Protein AF-A0A7C3P5U7-F1 (afdb_monomer)

Structure (mmCIF, N/CA/C/O backbone):
data_AF-A0A7C3P5U7-F1
#
_entry.id   AF-A0A7C3P5U7-F1
#
loop_
_atom_site.group_PDB
_atom_site.id
_atom_site.type_symbol
_atom_site.label_atom_id
_atom_site.label_alt_id
_atom_site.label_comp_id
_atom_site.label_asym_id
_atom_site.label_entity_id
_atom_site.label_seq_id
_atom_site.pdbx_PDB_ins_code
_atom_site.Cartn_x
_atom_site.Cartn_y
_atom_site.Cartn_z
_atom_site.occupancy
_atom_site.B_iso_or_equiv
_atom_site.auth_seq_id
_atom_site.auth_comp_id
_atom_site.auth_asym_id
_atom_site.auth_atom_id
_atom_site.pdbx_PDB_model_num
ATOM 1 N N . MET A 1 1 ? 13.320 -14.323 -13.894 1.00 41.50 1 MET A N 1
ATOM 2 C CA . MET A 1 1 ? 12.330 -14.545 -14.970 1.00 41.50 1 MET A CA 1
ATOM 3 C C . MET A 1 1 ? 10.961 -14.129 -14.460 1.00 41.50 1 MET A C 1
ATOM 5 O O . MET A 1 1 ? 10.682 -14.388 -13.298 1.00 41.50 1 MET A O 1
ATOM 9 N N . SER A 1 2 ? 10.173 -13.430 -15.278 1.00 55.66 2 SER A N 1
ATOM 10 C CA . SER A 1 2 ? 8.786 -13.058 -14.965 1.00 55.66 2 SER A CA 1
ATOM 11 C C . SER A 1 2 ? 7.887 -14.293 -15.084 1.00 55.66 2 SER A C 1
ATOM 13 O O . SER A 1 2 ? 8.025 -15.056 -16.038 1.00 55.66 2 SER A O 1
ATOM 15 N N . GLU A 1 3 ? 6.992 -14.513 -14.122 1.00 64.06 3 GLU A N 1
ATOM 16 C CA . GLU A 1 3 ? 6.027 -15.616 -14.156 1.00 64.06 3 GLU A CA 1
ATOM 17 C C . GLU A 1 3 ? 4.793 -15.173 -14.945 1.00 64.06 3 GLU A C 1
ATOM 19 O O . GLU A 1 3 ? 3.909 -14.491 -14.435 1.00 64.06 3 GLU A O 1
ATOM 24 N N . HIS A 1 4 ? 4.785 -15.484 -16.242 1.00 63.38 4 HIS A N 1
ATOM 25 C CA . HIS A 1 4 ? 3.728 -15.042 -17.154 1.00 63.38 4 HIS A CA 1
ATOM 26 C C . HIS A 1 4 ? 2.441 -15.866 -17.033 1.00 63.38 4 HIS A C 1
ATOM 28 O O . HIS A 1 4 ? 1.371 -15.357 -17.348 1.00 63.38 4 HIS A O 1
ATOM 34 N N . PHE A 1 5 ? 2.530 -17.109 -16.554 1.00 69.25 5 PHE A N 1
ATOM 35 C CA . PHE A 1 5 ? 1.391 -18.016 -16.446 1.00 69.25 5 PHE A CA 1
ATOM 36 C C . PHE A 1 5 ? 1.282 -18.561 -15.029 1.00 69.25 5 PHE A C 1
ATOM 38 O O . PHE A 1 5 ? 2.083 -19.400 -14.630 1.00 69.25 5 PHE A O 1
ATOM 45 N N . VAL A 1 6 ? 0.257 -18.111 -14.304 1.00 77.25 6 VAL A N 1
ATOM 46 C CA . VAL A 1 6 ? -0.158 -18.736 -13.036 1.00 77.25 6 VAL A CA 1
ATOM 47 C C . VAL A 1 6 ? -0.950 -20.018 -13.321 1.00 77.25 6 VAL A C 1
ATOM 49 O O . VAL A 1 6 ? -0.813 -21.021 -12.627 1.00 77.25 6 VAL A O 1
ATOM 52 N N . LYS A 1 7 ? -1.751 -20.004 -14.393 1.00 81.25 7 LYS A N 1
ATOM 53 C CA . LYS A 1 7 ? -2.446 -21.161 -14.971 1.00 81.25 7 LYS A CA 1
ATOM 54 C C . LYS A 1 7 ? -2.180 -21.178 -16.476 1.00 81.25 7 LYS A C 1
ATOM 56 O O . LYS A 1 7 ? -2.090 -20.116 -17.085 1.00 81.25 7 LYS A O 1
ATOM 61 N N . ARG A 1 8 ? -1.992 -22.363 -17.066 1.00 80.19 8 ARG A N 1
ATOM 62 C CA . ARG A 1 8 ? -1.576 -22.504 -18.479 1.00 80.19 8 ARG A CA 1
ATOM 63 C C . ARG A 1 8 ? -2.690 -22.188 -19.481 1.00 80.19 8 ARG A C 1
ATOM 65 O O . ARG A 1 8 ? -2.391 -21.852 -20.618 1.00 80.19 8 ARG A O 1
ATOM 72 N N . ASP A 1 9 ? -3.937 -22.348 -19.067 1.00 87.44 9 ASP A N 1
ATOM 73 C CA . ASP A 1 9 ? -5.160 -22.256 -19.868 1.00 87.44 9 ASP A CA 1
ATOM 74 C C . ASP A 1 9 ? -5.901 -20.919 -19.710 1.00 87.44 9 ASP A C 1
ATOM 76 O O . ASP A 1 9 ? -6.905 -20.681 -20.376 1.00 87.44 9 ASP A O 1
ATOM 80 N N . GLU A 1 10 ? -5.388 -20.025 -18.869 1.00 87.00 10 GLU A N 1
ATOM 81 C CA . GLU A 1 10 ? -5.956 -18.703 -18.616 1.00 87.00 10 GLU A CA 1
ATOM 82 C C . GLU A 1 10 ? -5.021 -17.602 -19.146 1.00 87.00 10 GLU A C 1
ATOM 84 O O . GLU A 1 10 ? -3.806 -17.814 -19.254 1.00 87.00 10 GLU A O 1
ATOM 89 N N . PRO A 1 11 ? -5.546 -16.406 -19.475 1.00 85.69 11 PRO A N 1
ATOM 90 C CA . PRO A 1 11 ? -4.703 -15.291 -19.878 1.00 85.69 11 PRO A CA 1
ATOM 91 C C . PRO A 1 11 ? -3.726 -14.901 -18.756 1.00 85.69 11 PRO A C 1
ATOM 93 O O . PRO A 1 11 ? -4.016 -15.101 -17.571 1.00 85.69 11 PRO A O 1
ATOM 96 N N . PRO A 1 12 ? -2.575 -14.303 -19.111 1.00 89.50 12 PRO A N 1
ATOM 97 C CA . PRO A 1 12 ? -1.616 -13.835 -18.122 1.00 89.50 12 PRO A CA 1
ATOM 98 C C . PRO A 1 12 ? -2.242 -12.766 -17.207 1.00 89.50 12 PRO A C 1
ATOM 100 O O . PRO A 1 12 ? -3.150 -12.040 -17.635 1.00 89.50 12 PRO A O 1
ATOM 103 N N . PRO A 1 13 ? -1.727 -12.610 -15.971 1.00 90.81 13 PRO A N 1
ATOM 104 C CA . PRO A 1 13 ? -2.116 -11.511 -15.098 1.00 90.81 13 PRO A CA 1
ATOM 105 C C . PRO A 1 13 ? -1.926 -10.137 -15.749 1.00 90.81 13 PRO A C 1
ATOM 107 O O . PRO A 1 13 ? -1.123 -9.962 -16.671 1.00 90.81 13 PRO A O 1
ATOM 110 N N . GLY A 1 14 ? -2.609 -9.124 -15.211 1.00 92.25 14 GLY A N 1
ATOM 111 C CA . GLY A 1 14 ? -2.445 -7.748 -15.661 1.00 92.25 14 GLY A CA 1
ATOM 112 C C . GLY A 1 14 ? -1.004 -7.249 -15.503 1.00 92.25 14 GLY A C 1
ATOM 113 O O . GLY A 1 14 ? -0.300 -7.583 -14.543 1.00 92.25 14 GLY A O 1
ATOM 114 N N . ILE A 1 15 ? -0.566 -6.407 -16.444 1.00 94.25 15 ILE A N 1
ATOM 115 C CA . ILE A 1 15 ? 0.741 -5.743 -16.370 1.00 94.25 15 ILE A CA 1
ATOM 116 C C . ILE A 1 15 ? 0.800 -4.745 -15.203 1.00 94.25 15 ILE A C 1
ATOM 118 O O . ILE A 1 15 ? -0.203 -4.120 -14.849 1.00 94.25 15 ILE A O 1
ATOM 122 N N . SER A 1 16 ? 1.993 -4.574 -14.631 1.00 96.44 16 SER A N 1
ATOM 123 C CA . SER A 1 16 ? 2.227 -3.700 -13.478 1.00 96.44 16 SER A CA 1
ATOM 124 C C . SER A 1 16 ? 2.085 -2.211 -13.803 1.00 96.44 16 SER A C 1
ATOM 126 O O . SER A 1 16 ? 2.178 -1.782 -14.959 1.00 96.44 16 SER A O 1
ATOM 128 N N . SER A 1 17 ? 1.930 -1.400 -12.755 1.00 97.94 17 SER A N 1
ATOM 129 C CA . SER A 1 17 ? 1.926 0.065 -12.826 1.00 97.94 17 SER A CA 1
ATOM 130 C C . SER A 1 17 ? 3.177 0.612 -13.516 1.00 97.94 17 SER A C 1
ATOM 132 O O . SER A 1 17 ? 3.063 1.532 -14.320 1.00 97.94 17 SER A O 1
ATOM 134 N N . PHE A 1 18 ? 4.350 0.006 -13.299 1.00 97.31 18 PHE A N 1
ATOM 135 C CA . PHE A 1 18 ? 5.587 0.376 -13.996 1.00 97.31 18 PHE A CA 1
ATOM 136 C C . PHE A 1 18 ? 5.419 0.349 -15.519 1.00 97.31 18 PHE A C 1
ATOM 138 O O . PHE A 1 18 ? 5.732 1.330 -16.196 1.00 97.31 18 PHE A O 1
ATOM 145 N N . THR A 1 19 ? 4.904 -0.758 -16.060 1.00 96.12 19 THR A N 1
ATOM 146 C CA . THR A 1 19 ? 4.707 -0.910 -17.504 1.00 96.12 19 THR A CA 1
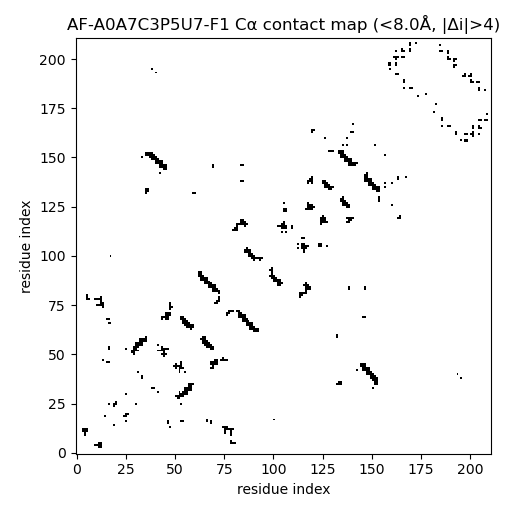ATOM 147 C C . THR A 1 19 ? 3.606 0.022 -17.995 1.00 96.12 19 THR A C 1
ATOM 149 O O . THR A 1 19 ? 3.797 0.712 -18.993 1.00 96.12 19 THR A O 1
ATOM 152 N N . LYS A 1 20 ? 2.482 0.116 -17.271 1.00 97.75 20 LYS A N 1
ATOM 153 C CA . LYS A 1 20 ? 1.369 1.000 -17.651 1.00 97.75 20 LYS A CA 1
ATOM 154 C C . LYS A 1 20 ? 1.768 2.478 -17.697 1.00 97.75 20 LYS A C 1
ATOM 156 O O . LYS A 1 20 ? 1.360 3.171 -18.622 1.00 97.75 20 LYS A O 1
ATOM 161 N N . ILE A 1 21 ? 2.591 2.951 -16.757 1.00 97.75 21 ILE A N 1
ATOM 162 C CA . ILE A 1 21 ? 3.130 4.322 -16.763 1.00 97.75 21 ILE A CA 1
ATOM 163 C C . ILE A 1 21 ? 3.999 4.547 -18.007 1.00 97.75 21 ILE A C 1
ATOM 165 O O . ILE A 1 21 ? 3.832 5.546 -18.698 1.00 97.75 21 ILE A O 1
ATOM 169 N N . ARG A 1 22 ? 4.898 3.610 -18.341 1.00 95.75 22 ARG A N 1
ATOM 170 C CA . ARG A 1 22 ? 5.780 3.740 -19.520 1.00 95.75 22 ARG A CA 1
ATOM 171 C C . ARG A 1 22 ? 5.025 3.696 -20.847 1.00 95.75 22 ARG A C 1
ATOM 173 O O . ARG A 1 22 ? 5.454 4.337 -21.797 1.00 95.75 22 ARG A O 1
ATOM 180 N N . LEU A 1 23 ? 3.912 2.968 -20.900 1.00 97.38 23 LEU A N 1
ATOM 181 C CA . LEU A 1 23 ? 3.014 2.933 -22.056 1.00 97.38 23 LEU A CA 1
ATOM 182 C C . LEU A 1 23 ? 2.077 4.153 -22.133 1.00 97.38 23 LEU A C 1
ATOM 184 O O . LEU A 1 23 ? 1.310 4.261 -23.086 1.00 97.38 23 LEU A O 1
ATOM 188 N N . GLY A 1 24 ? 2.094 5.049 -21.139 1.00 97.19 24 GLY A N 1
ATOM 189 C CA . GLY A 1 24 ? 1.188 6.200 -21.072 1.00 97.19 24 GLY A CA 1
ATOM 190 C C . GLY A 1 24 ? -0.262 5.842 -20.726 1.00 97.19 24 GLY A C 1
ATOM 191 O O . GLY A 1 24 ? -1.161 6.643 -20.950 1.00 97.19 24 GLY A O 1
ATOM 192 N N . TRP A 1 25 ? -0.514 4.642 -20.194 1.00 97.38 25 TRP A N 1
ATOM 193 C CA . TRP A 1 25 ? -1.856 4.190 -19.794 1.00 97.38 25 TRP A CA 1
ATOM 194 C C . TRP A 1 25 ? -2.252 4.656 -18.390 1.00 97.38 25 TRP A C 1
ATOM 196 O O . TRP A 1 25 ? -3.429 4.613 -18.041 1.00 97.38 25 TRP A O 1
ATOM 206 N N . ILE A 1 26 ? -1.267 5.055 -17.582 1.00 98.19 26 ILE A N 1
ATOM 207 C CA . ILE A 1 26 ? -1.457 5.746 -16.306 1.00 98.19 26 ILE A CA 1
ATOM 208 C C . ILE A 1 26 ? -0.846 7.131 -16.469 1.00 98.19 26 ILE A C 1
ATOM 210 O O . ILE A 1 26 ? 0.358 7.242 -16.720 1.00 98.19 26 ILE A O 1
ATOM 214 N N . SER A 1 27 ? -1.671 8.166 -16.343 1.00 97.50 27 SER A N 1
ATOM 215 C CA . SER A 1 27 ? -1.216 9.550 -16.436 1.00 97.50 27 SER A CA 1
ATOM 216 C C . SER A 1 27 ? -0.551 10.010 -15.127 1.00 97.50 27 SER A C 1
ATOM 218 O O . SER A 1 27 ? -0.769 9.396 -14.076 1.00 97.50 27 SER A O 1
ATOM 220 N N . PRO A 1 28 ? 0.268 11.079 -15.146 1.00 97.31 28 PRO A N 1
ATOM 221 C CA . PRO A 1 28 ? 0.914 11.600 -13.940 1.00 97.31 28 PRO A CA 1
ATOM 222 C C . PRO A 1 28 ? -0.061 11.946 -12.806 1.00 97.31 28 PRO A C 1
ATOM 224 O O . PRO A 1 28 ? 0.273 11.756 -11.641 1.00 97.31 28 PRO A O 1
ATOM 227 N N . GLU A 1 29 ? -1.272 12.399 -13.130 1.00 97.75 29 GLU A N 1
ATOM 228 C CA . GLU A 1 29 ? -2.312 12.781 -12.164 1.00 97.75 29 GLU A CA 1
ATOM 229 C C . GLU A 1 29 ? -2.900 11.569 -11.428 1.00 97.75 29 GLU A C 1
ATOM 231 O O . GLU A 1 29 ? -3.428 11.706 -10.326 1.00 97.75 29 GLU A O 1
ATOM 236 N N . GLN A 1 30 ? -2.769 10.373 -12.011 1.00 98.56 30 GLN A N 1
ATOM 237 C CA . GLN A 1 30 ? -3.186 9.106 -11.409 1.00 98.56 30 GLN A CA 1
ATOM 238 C C . GLN A 1 30 ? -2.104 8.484 -10.513 1.00 98.56 30 GLN A C 1
ATOM 240 O O . GLN A 1 30 ? -2.263 7.347 -10.049 1.00 98.56 30 GLN A O 1
ATOM 245 N N . VAL A 1 31 ? -0.997 9.201 -10.287 1.00 98.69 31 VAL A N 1
ATOM 246 C CA . VAL A 1 31 ? 0.127 8.762 -9.461 1.00 98.69 31 VAL A CA 1
ATOM 247 C C . VAL A 1 31 ? 0.391 9.771 -8.351 1.00 98.69 31 VAL A C 1
ATOM 249 O O . VAL A 1 31 ? 0.817 10.899 -8.593 1.00 98.69 31 VAL A O 1
ATOM 252 N N . LEU A 1 32 ? 0.226 9.342 -7.102 1.00 98.69 32 LEU A N 1
ATOM 253 C CA . LEU A 1 32 ? 0.606 10.155 -5.955 1.00 98.69 32 LEU A CA 1
ATOM 254 C C . LEU A 1 32 ? 2.119 10.064 -5.747 1.00 98.69 32 LEU A C 1
ATOM 256 O O . LEU A 1 32 ? 2.665 8.974 -5.574 1.00 98.69 32 LEU A O 1
ATOM 260 N N . PHE A 1 33 ? 2.797 11.206 -5.708 1.00 98.56 33 PHE A N 1
ATOM 261 C CA . PHE A 1 33 ? 4.202 11.285 -5.319 1.00 98.56 33 PHE A CA 1
ATOM 262 C C . PHE A 1 33 ? 4.324 11.550 -3.820 1.00 98.56 33 PHE A C 1
ATOM 264 O O . PHE A 1 33 ? 3.759 12.517 -3.319 1.00 98.56 33 PHE A O 1
ATOM 271 N N . VAL A 1 34 ? 5.088 10.710 -3.118 1.00 98.62 34 VAL A N 1
ATOM 272 C CA . VAL A 1 34 ? 5.360 10.858 -1.677 1.00 98.62 34 VAL A CA 1
ATOM 273 C C . VAL A 1 34 ? 6.854 10.723 -1.450 1.00 98.62 34 VAL A C 1
ATOM 275 O O . VAL A 1 34 ? 7.441 9.718 -1.847 1.00 98.62 34 VAL A O 1
ATOM 278 N N . LYS A 1 35 ? 7.500 11.712 -0.833 1.00 98.38 35 LYS A N 1
ATOM 279 C CA . LYS A 1 35 ? 8.939 11.642 -0.560 1.00 98.38 35 LYS A CA 1
ATOM 280 C C . LYS A 1 35 ? 9.217 10.782 0.678 1.00 98.38 35 LYS A C 1
ATOM 282 O O . LYS A 1 35 ? 8.417 10.753 1.613 1.00 98.38 35 LYS A O 1
ATOM 287 N N . PRO A 1 36 ? 10.380 10.114 0.734 1.00 98.25 36 PRO A N 1
ATOM 288 C CA . PRO A 1 36 ? 10.891 9.545 1.974 1.00 98.25 36 PRO A CA 1
ATOM 289 C C . PRO A 1 36 ? 10.812 10.523 3.150 1.00 98.25 36 PRO A C 1
ATOM 291 O O . PRO A 1 36 ? 11.186 11.686 3.009 1.00 98.25 36 PRO A O 1
ATOM 294 N N . GLY A 1 37 ? 10.353 10.054 4.311 1.00 97.81 37 GLY A N 1
ATOM 295 C CA . GLY A 1 37 ? 10.148 10.906 5.488 1.00 97.81 37 GLY A CA 1
ATOM 296 C C . GLY A 1 37 ? 8.764 11.561 5.598 1.00 97.81 37 GLY A C 1
ATOM 297 O O . GLY A 1 37 ? 8.391 11.980 6.694 1.00 97.81 37 GLY A O 1
ATOM 298 N N . GLU A 1 38 ? 7.987 11.635 4.514 1.00 98.38 38 GLU A N 1
ATOM 299 C CA . GLU A 1 38 ? 6.636 12.206 4.538 1.00 98.38 38 GLU A CA 1
ATOM 300 C C . GLU A 1 38 ? 5.598 11.210 5.076 1.00 98.38 38 GLU A C 1
ATOM 302 O O . GLU A 1 38 ? 5.830 10.004 5.176 1.00 98.38 38 GLU A O 1
ATOM 307 N N . THR A 1 39 ? 4.425 11.730 5.442 1.00 98.69 39 THR A N 1
ATOM 308 C CA . THR A 1 39 ? 3.251 10.923 5.781 1.00 98.69 39 THR A CA 1
ATOM 309 C C . THR A 1 39 ? 2.119 11.281 4.826 1.00 98.69 39 THR A C 1
ATOM 311 O O . THR A 1 39 ? 1.754 12.450 4.725 1.00 98.69 39 THR A O 1
ATOM 314 N N . ALA A 1 40 ? 1.578 10.289 4.122 1.00 98.75 40 ALA A N 1
ATOM 315 C CA . ALA A 1 40 ? 0.529 10.477 3.128 1.00 98.75 40 ALA A CA 1
ATOM 316 C C . ALA A 1 40 ? -0.442 9.293 3.109 1.00 98.75 40 ALA A C 1
ATOM 318 O O . ALA A 1 40 ? -0.043 8.142 3.289 1.00 98.75 40 ALA A O 1
ATOM 319 N N . TYR A 1 41 ? -1.714 9.586 2.848 1.00 98.62 41 TYR A N 1
ATOM 320 C CA . TYR A 1 41 ? -2.769 8.602 2.622 1.00 98.62 41 TYR A CA 1
ATOM 321 C C . TYR A 1 41 ? -3.203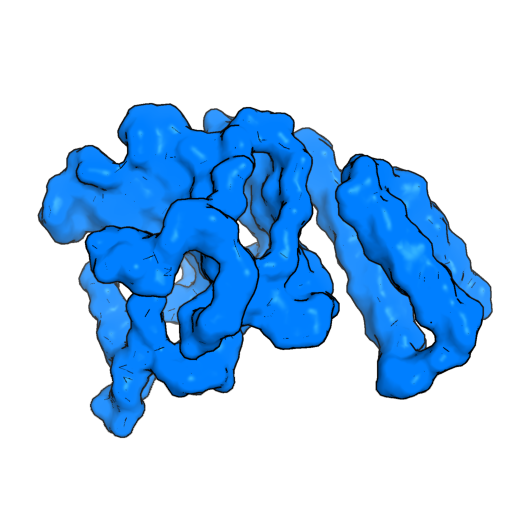 8.636 1.154 1.00 98.62 41 TYR A C 1
ATOM 323 O O . TYR A 1 41 ? -3.336 9.716 0.579 1.00 98.62 41 TYR A O 1
ATOM 331 N N . ALA A 1 42 ? -3.487 7.471 0.574 1.00 98.31 42 ALA A N 1
ATOM 332 C CA . ALA A 1 42 ? -4.149 7.356 -0.722 1.00 98.31 42 ALA A CA 1
ATOM 333 C C . ALA A 1 42 ? -5.191 6.233 -0.704 1.00 98.31 42 ALA A C 1
ATOM 335 O O . ALA A 1 42 ? -5.010 5.229 -0.020 1.00 98.31 42 ALA A O 1
ATOM 336 N N . ALA A 1 43 ? -6.249 6.382 -1.499 1.00 98.31 43 ALA A N 1
ATOM 337 C CA . ALA A 1 43 ? -7.167 5.299 -1.838 1.00 98.31 43 ALA A CA 1
ATOM 338 C C . ALA A 1 43 ? -6.879 4.871 -3.282 1.00 98.31 43 ALA A C 1
ATOM 340 O O . ALA A 1 43 ? -7.118 5.641 -4.210 1.00 98.31 43 ALA A O 1
ATOM 341 N N . LEU A 1 44 ? -6.317 3.677 -3.467 1.00 98.75 44 LEU A N 1
ATOM 342 C CA . LEU A 1 44 ? -5.904 3.167 -4.773 1.00 98.75 44 LEU A CA 1
ATOM 343 C C . LEU A 1 44 ? -7.018 2.349 -5.411 1.00 98.75 44 LEU A C 1
ATOM 345 O O . LEU A 1 44 ? -7.426 1.320 -4.864 1.00 98.75 44 LEU A O 1
ATOM 349 N N . SER A 1 45 ? -7.466 2.757 -6.593 1.00 98.50 45 SER A N 1
ATOM 350 C CA . SER A 1 45 ? -8.367 1.938 -7.401 1.00 98.50 45 SER A CA 1
ATOM 351 C C . SER A 1 45 ? -7.668 0.653 -7.851 1.00 98.50 45 SER A C 1
ATOM 353 O O . SER A 1 45 ? -6.439 0.644 -7.993 1.00 98.50 45 SER A O 1
ATOM 355 N N . PRO A 1 46 ? -8.410 -0.448 -8.062 1.00 98.19 46 PRO A N 1
ATOM 356 C CA . PRO A 1 46 ? -7.833 -1.672 -8.596 1.00 98.19 46 PRO A CA 1
ATOM 357 C C . PRO A 1 46 ? -7.087 -1.393 -9.902 1.00 98.19 46 PRO A C 1
ATOM 359 O O . PRO A 1 46 ? -7.642 -0.802 -10.826 1.00 98.19 46 PRO A O 1
ATOM 362 N N . LEU A 1 47 ? -5.841 -1.857 -10.021 1.00 97.75 47 LEU A N 1
ATOM 363 C CA . LEU A 1 47 ? -4.996 -1.558 -11.182 1.00 97.75 47 LEU A CA 1
ATOM 364 C C . LEU A 1 47 ? -5.604 -2.068 -12.499 1.00 97.75 47 LEU A C 1
ATOM 366 O O . LEU A 1 47 ? -5.309 -1.536 -13.569 1.00 97.75 47 LEU A O 1
ATOM 370 N N . SER A 1 48 ? -6.437 -3.108 -12.437 1.00 95.44 48 SER A N 1
ATOM 371 C CA . SER A 1 48 ? -7.156 -3.676 -13.584 1.00 95.44 48 SER A CA 1
ATOM 372 C C . SER A 1 48 ? -8.356 -2.832 -14.054 1.00 95.44 48 SER A C 1
ATOM 374 O O . SER A 1 48 ? -8.943 -3.149 -15.086 1.00 95.44 48 SER A O 1
ATOM 376 N N . GLN A 1 49 ? -8.700 -1.750 -13.351 1.00 94.38 49 GLN A N 1
ATOM 377 C CA . GLN A 1 49 ? -9.763 -0.807 -13.701 1.00 94.38 49 GLN A CA 1
ATOM 378 C C . GLN A 1 49 ? -9.204 0.602 -13.960 1.00 94.38 49 GLN A C 1
ATOM 380 O O . GLN A 1 49 ? -8.033 0.898 -13.716 1.00 94.38 49 GLN A O 1
ATOM 385 N N . LYS A 1 50 ? -10.060 1.488 -14.480 1.00 91.69 50 LYS A N 1
ATOM 386 C CA . LYS A 1 50 ? -9.797 2.932 -14.478 1.00 91.69 50 LYS A CA 1
ATOM 387 C C . LYS A 1 50 ? -10.085 3.487 -13.084 1.00 91.69 50 LYS A C 1
ATOM 389 O O . LYS A 1 50 ? -10.952 2.976 -12.385 1.00 91.69 50 LYS A O 1
ATOM 394 N N . GLY A 1 51 ? -9.400 4.557 -12.709 1.00 93.62 51 GLY A N 1
ATOM 395 C CA . GLY A 1 51 ? -9.618 5.213 -11.428 1.00 93.62 51 GLY A CA 1
ATOM 396 C C . GLY A 1 51 ? -8.852 6.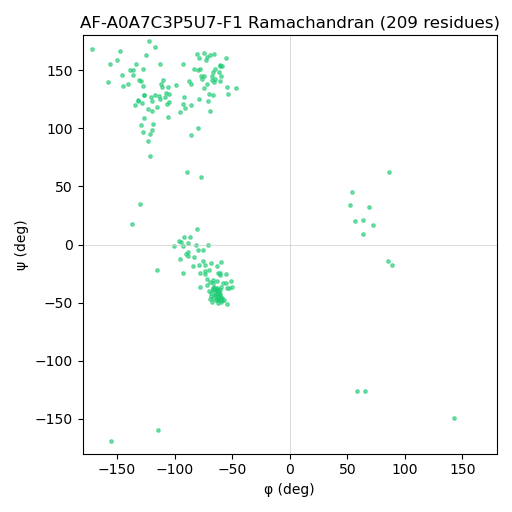520 -11.322 1.00 93.62 51 GLY A C 1
ATOM 397 O O . GLY A 1 51 ? -7.988 6.810 -12.152 1.00 93.62 51 GLY A O 1
ATOM 398 N N . ASN A 1 52 ? -9.174 7.303 -10.296 1.00 94.62 52 ASN A N 1
ATOM 399 C CA . ASN A 1 52 ? -8.534 8.598 -10.066 1.00 94.62 52 ASN A CA 1
ATOM 400 C C . ASN A 1 52 ? -7.089 8.443 -9.589 1.00 94.62 52 ASN A C 1
ATOM 402 O O . ASN A 1 52 ? -6.245 9.254 -9.939 1.00 94.62 52 ASN A O 1
ATOM 406 N N . MET A 1 53 ? -6.806 7.405 -8.801 1.00 98.31 53 MET A N 1
ATOM 407 C CA . MET A 1 53 ? -5.481 7.129 -8.260 1.00 98.31 53 MET A CA 1
ATOM 408 C C . MET A 1 53 ? -5.173 5.645 -8.438 1.00 98.31 53 MET A C 1
ATOM 410 O O . MET A 1 53 ? -5.900 4.796 -7.924 1.00 98.31 53 MET A O 1
ATOM 414 N N . LEU A 1 54 ? -4.111 5.330 -9.175 1.00 98.62 54 LEU A N 1
ATOM 415 C CA . LEU A 1 54 ? -3.757 3.954 -9.545 1.00 98.62 54 LEU A CA 1
ATOM 416 C C . LEU A 1 54 ? -2.428 3.497 -8.947 1.00 98.62 54 LEU A C 1
ATOM 418 O O . LEU A 1 54 ? -2.203 2.293 -8.815 1.00 98.62 54 LEU A O 1
ATOM 422 N N . ALA A 1 55 ? -1.556 4.434 -8.573 1.00 98.75 55 ALA A N 1
ATOM 423 C CA . ALA A 1 55 ? -0.287 4.103 -7.947 1.00 98.75 55 ALA A CA 1
ATOM 424 C C . ALA A 1 55 ? 0.206 5.191 -6.988 1.00 98.75 55 ALA A C 1
ATOM 426 O O . ALA A 1 55 ? -0.144 6.363 -7.106 1.00 98.75 55 ALA A O 1
ATOM 427 N N . VAL A 1 56 ? 1.091 4.799 -6.074 1.00 98.88 56 VAL A N 1
ATOM 428 C CA . VAL A 1 56 ? 1.957 5.731 -5.337 1.00 98.88 56 VAL A CA 1
ATOM 429 C C . VAL A 1 56 ? 3.391 5.525 -5.803 1.00 98.88 56 VAL A C 1
ATOM 431 O O . VAL A 1 56 ? 3.846 4.385 -5.899 1.00 98.88 56 VAL A O 1
ATOM 434 N N . LYS A 1 57 ? 4.115 6.616 -6.058 1.00 98.81 57 LYS A N 1
ATOM 435 C CA . LYS A 1 57 ? 5.543 6.610 -6.376 1.00 98.81 57 LYS A CA 1
ATOM 436 C C . LYS A 1 57 ? 6.346 7.257 -5.253 1.00 98.81 57 LYS A C 1
ATOM 438 O O . LYS A 1 57 ? 6.117 8.412 -4.900 1.00 98.81 57 LYS A O 1
ATOM 443 N N . ILE A 1 58 ? 7.328 6.519 -4.740 1.00 98.81 58 ILE A N 1
ATOM 444 C CA . ILE A 1 58 ? 8.208 6.964 -3.652 1.00 98.81 58 ILE A CA 1
ATOM 445 C C . ILE A 1 58 ? 9.648 6.987 -4.172 1.00 98.81 58 ILE A C 1
ATOM 447 O O . ILE A 1 58 ? 10.236 5.915 -4.345 1.00 98.81 58 ILE A O 1
ATOM 451 N N . PRO A 1 59 ? 10.227 8.162 -4.481 1.00 98.44 59 PRO A N 1
ATOM 452 C CA . PRO A 1 59 ? 11.592 8.252 -4.982 1.00 98.44 59 PRO A CA 1
ATOM 453 C C . PRO A 1 59 ? 12.606 7.855 -3.906 1.00 98.44 59 PRO A C 1
ATOM 455 O O . PRO A 1 59 ? 12.455 8.191 -2.737 1.00 98.44 59 PRO A O 1
ATOM 458 N N . LEU A 1 60 ? 13.662 7.162 -4.314 1.00 98.00 60 LEU A N 1
ATOM 459 C CA . LEU A 1 60 ? 14.771 6.712 -3.477 1.00 98.00 60 LEU A CA 1
ATOM 460 C C . LEU A 1 60 ? 16.095 7.275 -4.016 1.00 98.00 60 LEU A C 1
ATOM 462 O O . LEU A 1 60 ? 16.157 7.915 -5.070 1.00 98.00 60 LEU A O 1
ATOM 466 N N . LYS A 1 61 ? 17.190 7.022 -3.294 1.00 94.62 61 LYS A N 1
ATOM 467 C CA . LYS A 1 61 ? 18.539 7.389 -3.750 1.00 94.62 61 LYS A CA 1
ATOM 468 C C . LYS A 1 61 ? 18.900 6.668 -5.056 1.00 94.62 61 LYS A C 1
ATOM 470 O O . LYS A 1 61 ? 18.492 5.531 -5.285 1.00 94.62 61 LYS A O 1
ATOM 475 N N . GLY A 1 62 ? 19.709 7.324 -5.889 1.00 93.44 62 GLY A N 1
ATOM 476 C CA . GLY A 1 62 ? 20.230 6.733 -7.127 1.00 93.44 62 GLY A CA 1
ATOM 477 C C . GLY A 1 62 ? 19.170 6.510 -8.208 1.00 93.44 62 GLY A C 1
ATOM 478 O O . GLY A 1 62 ? 19.270 5.541 -8.948 1.00 93.44 62 GLY A O 1
ATOM 479 N N . ASN A 1 63 ? 18.144 7.369 -8.277 1.00 93.94 63 ASN A N 1
ATOM 480 C CA . ASN A 1 63 ? 17.026 7.286 -9.233 1.00 93.94 63 ASN A CA 1
ATOM 481 C C . ASN A 1 63 ? 16.142 6.029 -9.096 1.00 93.94 63 ASN A C 1
ATOM 483 O O . ASN A 1 63 ? 15.265 5.776 -9.922 1.00 93.94 63 ASN A O 1
ATOM 487 N N . ARG A 1 64 ? 16.349 5.244 -8.036 1.00 97.50 64 ARG A N 1
ATOM 488 C CA . ARG A 1 64 ? 15.478 4.127 -7.677 1.00 97.50 64 ARG A CA 1
ATOM 489 C C . ARG A 1 64 ? 14.164 4.658 -7.121 1.00 97.50 64 ARG A C 1
ATOM 491 O O . ARG A 1 64 ? 14.099 5.796 -6.660 1.00 97.50 64 ARG A O 1
ATOM 498 N N . TYR A 1 65 ? 13.110 3.856 -7.145 1.00 98.62 65 TYR A N 1
ATOM 499 C CA . TYR A 1 65 ? 11.840 4.229 -6.525 1.00 98.62 65 TYR A CA 1
ATOM 500 C C . TYR A 1 65 ? 10.997 3.010 -6.170 1.00 98.62 65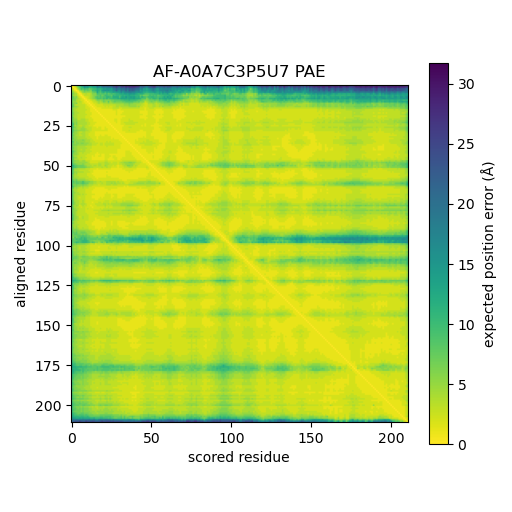 TYR A C 1
ATOM 502 O O . TYR A 1 65 ? 11.124 1.957 -6.793 1.00 98.62 65 TYR A O 1
ATOM 510 N N . TYR A 1 66 ? 10.108 3.170 -5.192 1.00 98.88 66 TYR A N 1
ATOM 511 C CA . TYR A 1 66 ? 9.003 2.239 -5.008 1.00 98.88 66 TYR A CA 1
ATOM 512 C C . TYR A 1 66 ? 7.803 2.663 -5.856 1.00 98.88 66 TYR A C 1
ATOM 514 O O . TYR A 1 66 ? 7.503 3.856 -5.958 1.00 98.88 66 TYR A O 1
ATOM 522 N N . LEU A 1 67 ? 7.114 1.683 -6.437 1.00 98.88 67 LEU A N 1
ATOM 523 C CA . LEU A 1 67 ? 5.731 1.815 -6.888 1.00 98.88 67 LEU A CA 1
ATOM 524 C C . LEU A 1 67 ? 4.842 0.951 -6.008 1.00 98.88 67 LEU A C 1
ATOM 526 O O . LEU A 1 67 ? 5.199 -0.177 -5.675 1.00 98.88 67 LEU A O 1
ATOM 530 N N . VAL A 1 68 ? 3.687 1.486 -5.648 1.00 98.88 68 VAL A N 1
ATOM 531 C CA . VAL A 1 68 ? 2.685 0.796 -4.842 1.00 98.88 68 VAL A CA 1
ATOM 532 C C . VAL A 1 68 ? 1.396 0.728 -5.643 1.00 98.88 68 VAL A C 1
ATOM 534 O O . VAL A 1 68 ? 0.927 1.761 -6.113 1.00 98.88 68 VAL A O 1
ATOM 537 N N . GLU A 1 69 ? 0.833 -0.467 -5.796 1.00 98.69 69 GLU A N 1
ATOM 538 C CA . GLU A 1 69 ? -0.348 -0.718 -6.628 1.00 98.69 69 GLU A CA 1
ATOM 539 C C . GLU A 1 69 ? -1.358 -1.639 -5.927 1.00 98.69 69 GLU A C 1
ATOM 541 O O . GLU A 1 69 ? -0.987 -2.502 -5.131 1.00 98.69 69 GLU A O 1
ATOM 546 N N . ASN A 1 70 ? -2.645 -1.465 -6.229 1.00 98.50 70 ASN A N 1
ATOM 547 C CA . ASN A 1 70 ? -3.730 -2.300 -5.710 1.00 98.50 70 ASN A CA 1
ATOM 548 C C . ASN A 1 70 ? -4.079 -3.413 -6.714 1.00 98.50 70 ASN A C 1
ATOM 550 O O . ASN A 1 70 ? -4.573 -3.129 -7.807 1.00 98.50 70 ASN A O 1
ATOM 554 N N . ARG A 1 71 ? -3.837 -4.677 -6.353 1.00 97.88 71 ARG A N 1
ATOM 555 C CA . ARG A 1 71 ? -4.144 -5.860 -7.174 1.00 97.88 71 ARG A CA 1
ATOM 556 C C . ARG A 1 71 ? -5.351 -6.590 -6.594 1.00 97.88 71 ARG A C 1
ATOM 558 O O . ARG A 1 71 ? -5.322 -7.016 -5.442 1.00 97.88 71 ARG A O 1
ATOM 565 N N . GLN A 1 72 ? -6.405 -6.730 -7.390 1.00 97.38 72 GLN A N 1
ATOM 566 C CA . GLN A 1 72 ? -7.677 -7.348 -6.996 1.00 97.38 72 GLN A CA 1
ATOM 567 C C . GLN A 1 72 ? -8.052 -8.448 -7.992 1.00 97.38 72 GLN A C 1
ATOM 569 O O . GLN A 1 72 ? -7.682 -8.319 -9.158 1.00 97.38 72 GLN A O 1
ATOM 574 N N . PRO A 1 73 ? -8.792 -9.497 -7.585 1.00 95.69 73 PRO A N 1
ATOM 575 C CA . PRO A 1 73 ? -9.094 -10.662 -8.421 1.00 95.69 73 PRO A CA 1
ATOM 576 C C . PRO A 1 73 ? -10.194 -10.363 -9.458 1.00 95.69 73 PRO A C 1
ATOM 578 O O . PRO A 1 73 ? -11.246 -10.995 -9.489 1.00 95.69 73 PRO A O 1
ATOM 581 N N . ILE A 1 74 ? -9.958 -9.367 -10.308 1.00 94.50 74 ILE A N 1
ATOM 582 C CA . ILE A 1 74 ? -10.884 -8.873 -11.329 1.00 94.50 74 ILE A CA 1
ATOM 583 C C . ILE A 1 74 ? -10.156 -8.707 -12.664 1.00 94.50 74 ILE A C 1
ATOM 585 O O . ILE A 1 74 ? -8.943 -8.501 -12.711 1.00 94.50 74 ILE A O 1
ATOM 589 N N . GLY A 1 75 ? -10.892 -8.765 -13.775 1.00 92.56 75 GLY A N 1
ATOM 590 C CA . GLY A 1 75 ? -10.310 -8.594 -15.109 1.00 92.56 75 GLY A CA 1
ATOM 591 C C . GLY A 1 75 ? -9.209 -9.623 -15.396 1.00 92.56 75 GLY A C 1
ATOM 592 O O . GLY A 1 75 ? -9.436 -10.829 -15.273 1.00 92.56 75 GLY A O 1
ATOM 593 N N . PHE A 1 76 ? -8.023 -9.151 -15.784 1.00 91.06 76 PHE A N 1
ATOM 594 C CA . PHE A 1 76 ? -6.849 -10.005 -16.009 1.00 91.06 76 PHE A CA 1
ATOM 595 C C . PHE A 1 76 ? -6.225 -10.516 -14.705 1.00 91.06 76 PHE A C 1
ATOM 597 O O . PHE A 1 76 ? -5.589 -11.559 -14.702 1.00 91.06 76 PHE A O 1
ATOM 604 N N . ASP A 1 77 ? -6.445 -9.837 -13.580 1.00 94.25 77 ASP A N 1
ATOM 605 C CA . ASP A 1 77 ? -5.879 -10.224 -12.285 1.00 94.25 77 ASP A CA 1
ATOM 606 C C . ASP A 1 77 ? -6.675 -11.332 -11.576 1.00 94.25 77 ASP A C 1
ATOM 608 O O . ASP A 1 77 ? -6.258 -11.799 -10.519 1.00 94.25 77 ASP A O 1
ATOM 612 N N . ARG A 1 78 ? -7.776 -11.825 -12.168 1.00 93.56 78 ARG A N 1
ATOM 613 C CA . ARG A 1 78 ? -8.576 -12.948 -11.632 1.00 93.56 78 ARG A CA 1
ATOM 614 C C . ARG A 1 78 ? -7.757 -14.222 -11.375 1.00 93.56 78 ARG A C 1
ATOM 616 O O . ARG A 1 78 ? -8.160 -15.061 -10.578 1.00 93.56 78 ARG A O 1
ATOM 623 N N . VAL A 1 79 ? -6.648 -14.383 -12.100 1.00 91.75 79 VAL A N 1
ATOM 624 C CA . VAL A 1 79 ? -5.768 -15.558 -12.030 1.00 91.75 79 VAL A CA 1
ATOM 625 C C . VAL A 1 79 ? -4.686 -15.430 -10.962 1.00 91.75 79 VAL A C 1
ATOM 627 O O . VAL A 1 79 ? -3.985 -16.407 -10.710 1.00 91.75 79 VAL A O 1
ATOM 630 N N . LEU A 1 80 ? -4.504 -14.246 -10.363 1.00 92.94 80 LEU A N 1
ATOM 631 C CA . LEU A 1 80 ? -3.472 -14.045 -9.352 1.00 92.94 80 LEU A CA 1
ATOM 632 C C . LEU A 1 80 ? -3.755 -14.893 -8.101 1.00 92.94 80 LEU A C 1
ATOM 634 O O . LEU A 1 80 ? -4.907 -15.014 -7.684 1.00 92.94 80 LEU A O 1
ATOM 638 N N . PRO A 1 81 ? -2.709 -15.445 -7.465 1.00 92.94 81 PRO A N 1
ATOM 639 C CA . PRO A 1 81 ? -2.857 -16.300 -6.286 1.00 92.94 81 PRO A CA 1
ATOM 640 C C . PRO A 1 81 ? -3.181 -15.530 -4.993 1.00 92.94 81 PRO A C 1
ATOM 642 O O . PRO A 1 81 ? -3.576 -16.144 -4.003 1.00 92.94 81 PRO A O 1
ATOM 645 N N . ASP A 1 82 ? -3.019 -14.204 -4.982 1.00 95.38 82 ASP A N 1
ATOM 646 C CA . ASP A 1 82 ? -3.350 -13.336 -3.847 1.00 95.38 82 ASP A CA 1
ATOM 647 C C . ASP A 1 82 ? -3.812 -11.956 -4.332 1.00 95.38 82 ASP A C 1
ATOM 649 O O . ASP A 1 82 ? -3.645 -11.586 -5.498 1.00 95.38 82 ASP A O 1
ATOM 653 N N . SER A 1 83 ? -4.391 -11.190 -3.413 1.00 96.75 83 SER A N 1
ATOM 654 C CA . SER A 1 83 ? -4.941 -9.856 -3.646 1.00 96.75 83 SER A CA 1
ATOM 655 C C . SER A 1 83 ? -4.542 -8.903 -2.527 1.00 96.75 83 SER A C 1
ATOM 657 O O . SER A 1 83 ? -4.510 -9.287 -1.356 1.00 96.75 83 SER A O 1
ATOM 659 N N . GLY A 1 84 ? -4.337 -7.636 -2.861 1.00 97.94 84 GLY A N 1
ATOM 660 C CA . GLY A 1 84 ? -3.983 -6.592 -1.914 1.00 97.94 84 GLY A CA 1
ATOM 661 C C . GLY A 1 84 ? -2.985 -5.616 -2.514 1.00 97.94 84 GLY A C 1
ATOM 662 O O . GLY A 1 84 ? -2.966 -5.367 -3.719 1.00 97.94 84 GLY A O 1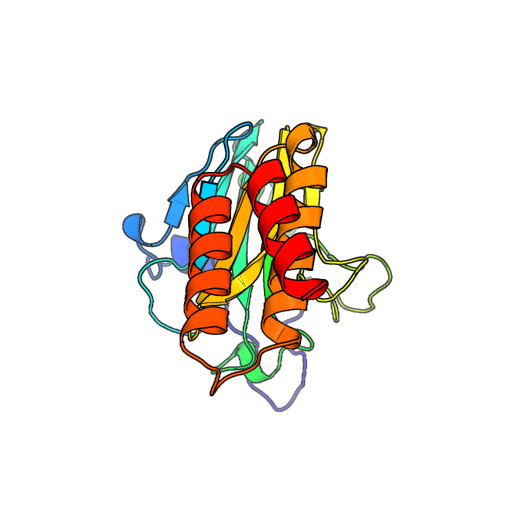
ATOM 663 N N . LEU A 1 85 ? -2.143 -5.058 -1.655 1.00 98.50 85 LEU A N 1
ATOM 664 C CA . LEU A 1 85 ? -1.159 -4.065 -2.050 1.00 98.50 85 LEU A CA 1
ATOM 665 C C . LEU A 1 85 ? 0.112 -4.757 -2.555 1.00 98.50 85 LEU A C 1
ATOM 667 O O . LEU A 1 85 ? 0.757 -5.486 -1.804 1.00 98.50 85 LEU A O 1
ATOM 671 N N . LEU A 1 86 ? 0.504 -4.525 -3.804 1.00 98.44 86 LEU A N 1
ATOM 672 C CA . LEU A 1 86 ? 1.794 -4.968 -4.328 1.00 98.44 86 LEU A CA 1
ATOM 673 C C . LEU A 1 86 ? 2.780 -3.798 -4.299 1.00 98.44 86 LEU A C 1
ATOM 675 O O . LEU A 1 86 ? 2.430 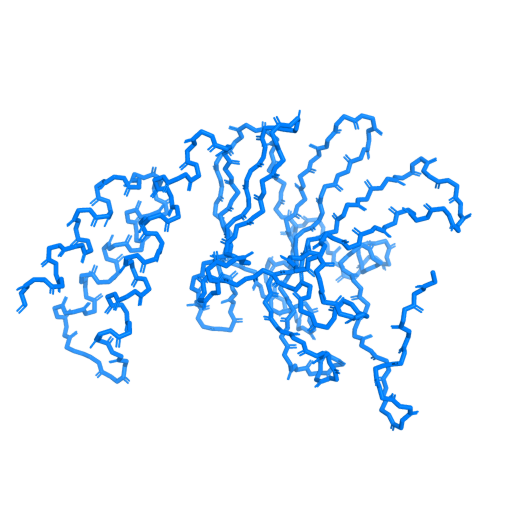-2.672 -4.654 1.00 98.44 86 LEU A O 1
ATOM 679 N N . ILE A 1 87 ? 4.015 -4.062 -3.875 1.00 98.75 87 ILE A N 1
ATOM 680 C CA . ILE A 1 87 ? 5.085 -3.063 -3.834 1.00 98.75 87 ILE A CA 1
ATOM 681 C C . ILE A 1 87 ? 6.186 -3.507 -4.791 1.00 98.75 87 ILE A C 1
ATOM 683 O O . ILE A 1 87 ? 6.666 -4.638 -4.722 1.00 98.75 87 ILE A O 1
ATOM 687 N N . LEU A 1 88 ? 6.601 -2.610 -5.678 1.00 98.44 88 LEU A N 1
ATOM 688 C CA . LEU A 1 88 ? 7.646 -2.834 -6.669 1.00 98.44 88 LEU A CA 1
ATOM 689 C C . LEU A 1 88 ? 8.838 -1.937 -6.351 1.00 98.44 88 LEU A C 1
ATOM 691 O O . LEU A 1 88 ? 8.678 -0.728 -6.226 1.00 98.44 88 LEU A O 1
ATOM 695 N N . ASN A 1 89 ? 10.034 -2.507 -6.259 1.00 97.69 89 ASN A N 1
ATOM 696 C CA . ASN A 1 89 ? 11.294 -1.774 -6.240 1.00 97.69 89 ASN A CA 1
ATOM 697 C C . ASN A 1 89 ? 11.793 -1.634 -7.672 1.00 97.69 89 ASN A C 1
ATOM 699 O O . ASN A 1 89 ? 12.052 -2.635 -8.345 1.00 97.69 89 ASN A O 1
ATOM 703 N N . VAL A 1 90 ? 11.900 -0.395 -8.131 1.00 97.94 90 VAL A N 1
ATOM 704 C CA . VAL A 1 90 ? 12.326 -0.071 -9.481 1.00 97.94 90 VAL A CA 1
ATOM 705 C C . VAL A 1 90 ? 13.720 0.530 -9.442 1.00 97.94 90 VAL A C 1
ATOM 707 O O . VAL A 1 90 ? 13.969 1.505 -8.732 1.00 97.94 90 VAL A O 1
ATOM 710 N N . ASP A 1 91 ? 14.614 -0.041 -10.239 1.00 96.88 91 ASP A N 1
ATOM 711 C CA . ASP A 1 91 ? 15.961 0.459 -10.477 1.00 96.88 91 ASP A CA 1
ATOM 712 C C . ASP A 1 91 ? 16.147 0.729 -11.975 1.00 96.88 91 ASP A C 1
ATOM 714 O O . ASP A 1 91 ? 16.449 -0.193 -12.737 1.00 96.88 91 ASP A O 1
ATOM 718 N N . PRO A 1 92 ? 15.944 1.980 -12.427 1.00 93.44 92 PRO A N 1
ATOM 719 C CA . PRO A 1 92 ? 16.100 2.342 -13.833 1.00 93.44 92 PRO A CA 1
ATOM 720 C C . PRO A 1 92 ? 17.520 2.164 -14.373 1.00 93.44 92 PRO A C 1
ATOM 722 O O . PRO A 1 92 ? 17.679 2.122 -15.588 1.00 93.44 92 PRO A O 1
ATOM 725 N N . ASN A 1 93 ? 18.527 2.086 -13.499 1.00 93.19 93 ASN A N 1
ATOM 726 C CA . ASN A 1 93 ? 19.924 1.925 -13.895 1.00 93.19 93 ASN A CA 1
ATOM 727 C C . ASN A 1 93 ? 20.329 0.448 -14.003 1.00 93.19 93 ASN A C 1
ATOM 729 O O . ASN A 1 93 ? 21.434 0.151 -14.456 1.00 93.19 93 ASN A O 1
ATOM 733 N N . ALA A 1 94 ? 19.468 -0.483 -13.577 1.00 91.19 94 ALA A N 1
ATOM 734 C CA . ALA A 1 94 ? 19.735 -1.904 -13.718 1.00 91.19 94 ALA A CA 1
ATOM 735 C C . ALA A 1 94 ? 19.728 -2.292 -15.209 1.00 91.19 94 ALA A C 1
ATOM 737 O O . ALA A 1 94 ? 18.739 -1.998 -15.893 1.00 91.19 94 ALA A O 1
ATOM 738 N N . PRO A 1 95 ? 20.770 -2.985 -15.708 1.00 86.50 95 PRO A N 1
ATOM 739 C CA . PRO A 1 95 ? 20.780 -3.476 -17.078 1.00 86.50 95 PRO A CA 1
ATOM 740 C C . PRO A 1 95 ? 19.593 -4.410 -17.343 1.00 86.50 95 PRO A C 1
ATOM 742 O O . PRO A 1 95 ? 19.074 -5.068 -16.431 1.00 86.50 95 PRO A O 1
ATOM 745 N N . GLU A 1 96 ? 19.166 -4.488 -18.601 1.00 79.44 96 GLU A N 1
ATOM 746 C CA . GLU A 1 96 ? 18.077 -5.381 -18.998 1.00 79.44 96 GLU A CA 1
ATOM 747 C C . GLU A 1 96 ? 18.367 -6.826 -18.569 1.00 79.44 96 GLU A C 1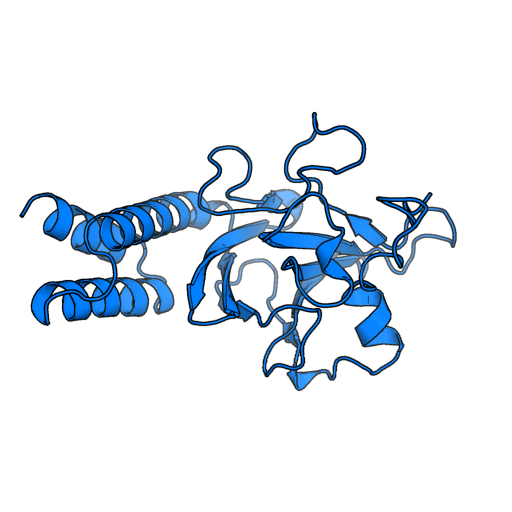
ATOM 749 O O . GLU A 1 96 ? 19.486 -7.321 -18.673 1.00 79.44 96 GLU A O 1
ATOM 754 N N . GLY A 1 97 ? 17.355 -7.498 -18.015 1.00 78.81 97 GLY A N 1
ATOM 755 C CA . GLY A 1 97 ? 17.493 -8.853 -17.469 1.00 78.81 97 GLY A CA 1
ATOM 756 C C . GLY A 1 97 ? 17.983 -8.937 -16.015 1.00 78.81 97 GLY A C 1
ATOM 757 O O . GLY A 1 97 ? 17.769 -9.967 -15.380 1.00 78.81 97 GLY A O 1
ATOM 758 N N . TYR A 1 98 ? 18.518 -7.859 -15.424 1.00 81.19 98 TYR A N 1
ATOM 759 C CA . TYR A 1 98 ? 19.021 -7.851 -14.033 1.00 81.19 98 TYR A CA 1
ATOM 760 C C . TYR A 1 98 ? 17.971 -7.425 -12.989 1.00 81.19 98 TYR A C 1
ATOM 762 O O . TYR A 1 98 ? 18.252 -7.297 -11.790 1.00 81.19 98 TYR A O 1
ATOM 770 N N . GLY A 1 99 ? 16.726 -7.256 -13.438 1.00 83.62 99 GLY A N 1
ATOM 771 C CA . GLY A 1 99 ? 15.587 -6.922 -12.594 1.00 83.62 99 GLY A CA 1
ATOM 772 C C . GLY A 1 99 ? 15.440 -5.422 -12.370 1.00 83.62 99 GLY A C 1
ATOM 773 O O . GLY A 1 99 ? 15.471 -4.972 -11.227 1.00 83.62 99 GLY A O 1
ATOM 774 N N . THR A 1 100 ? 15.211 -4.673 -13.454 1.00 93.00 100 THR A N 1
ATOM 775 C CA . THR A 1 100 ? 14.765 -3.266 -13.427 1.00 93.00 100 THR A CA 1
ATOM 776 C C . THR A 1 100 ? 13.547 -3.070 -12.528 1.00 93.00 100 THR A C 1
ATOM 778 O O . THR A 1 100 ? 13.397 -2.021 -11.914 1.00 93.00 100 THR A O 1
ATOM 781 N N . VAL A 1 101 ? 12.687 -4.086 -12.424 1.00 94.31 101 VAL A N 1
ATOM 782 C CA . VAL A 1 101 ? 11.547 -4.124 -11.508 1.00 94.31 101 VAL A CA 1
ATOM 783 C C . VAL A 1 101 ? 11.625 -5.401 -10.685 1.00 94.31 101 VAL A C 1
ATOM 785 O O . VAL A 1 101 ? 11.746 -6.494 -11.242 1.00 94.31 101 VAL A O 1
ATOM 788 N N . LYS A 1 102 ? 11.541 -5.269 -9.362 1.00 94.06 102 LYS A N 1
ATOM 789 C CA . LYS A 1 102 ? 11.501 -6.392 -8.419 1.00 94.06 102 LYS A CA 1
ATOM 790 C C . LYS A 1 102 ? 10.295 -6.254 -7.505 1.00 94.06 102 LYS A C 1
ATOM 792 O O . LYS A 1 102 ? 10.116 -5.218 -6.873 1.00 94.06 102 LYS A O 1
ATOM 797 N N . THR A 1 103 ? 9.493 -7.305 -7.403 1.00 94.81 103 THR A N 1
ATOM 798 C CA . THR A 1 103 ? 8.406 -7.373 -6.423 1.00 94.81 103 THR A CA 1
ATOM 799 C C . THR A 1 103 ? 8.981 -7.499 -5.016 1.00 94.81 103 THR A C 1
ATOM 801 O O . THR A 1 103 ? 9.801 -8.378 -4.749 1.00 94.81 103 THR A O 1
ATOM 804 N N . MET A 1 104 ? 8.527 -6.647 -4.101 1.00 96.19 104 MET A N 1
ATOM 805 C CA . MET A 1 104 ? 8.808 -6.783 -2.677 1.00 96.19 104 MET A CA 1
ATOM 806 C C . MET A 1 104 ? 7.857 -7.831 -2.106 1.00 96.19 104 MET A C 1
ATOM 808 O O . MET A 1 104 ? 6.685 -7.555 -1.875 1.00 96.19 104 MET A O 1
ATOM 812 N N . ASN A 1 105 ? 8.356 -9.054 -1.933 1.00 94.94 105 ASN A N 1
ATOM 813 C CA . ASN A 1 105 ? 7.554 -10.173 -1.453 1.00 94.94 105 ASN A CA 1
ATOM 814 C C . ASN A 1 105 ? 7.171 -9.972 0.024 1.00 94.94 105 ASN A C 1
ATOM 816 O O . ASN A 1 105 ? 8.050 -9.975 0.889 1.00 94.94 105 ASN A O 1
ATOM 820 N N . ALA A 1 106 ? 5.874 -9.808 0.306 1.00 96.75 106 ALA A N 1
ATOM 821 C CA . ALA A 1 106 ? 5.366 -9.703 1.674 1.00 96.75 106 ALA A CA 1
ATOM 822 C C . ALA A 1 106 ? 5.615 -10.975 2.502 1.00 96.75 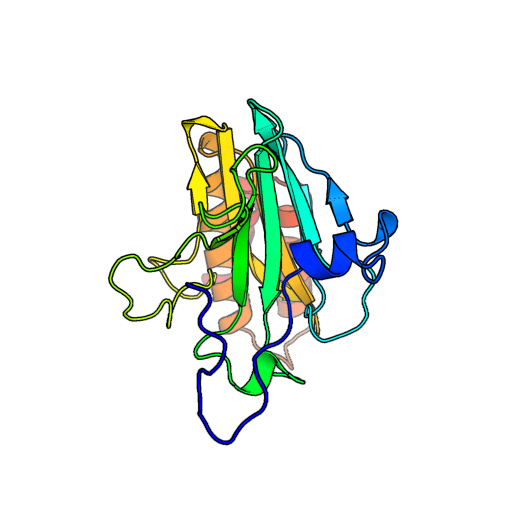106 ALA A C 1
ATOM 824 O O . ALA A 1 106 ? 5.705 -10.901 3.724 1.00 96.75 106 ALA A O 1
ATOM 825 N N . ASP A 1 107 ? 5.754 -12.128 1.845 1.00 95.25 107 ASP A N 1
ATOM 826 C CA . ASP A 1 107 ? 6.005 -13.419 2.474 1.00 95.25 107 ASP A CA 1
ATOM 827 C C . ASP A 1 107 ? 7.222 -14.103 1.857 1.00 95.25 107 ASP A C 1
ATOM 829 O O . ASP A 1 107 ? 7.132 -14.761 0.822 1.00 95.25 107 ASP A O 1
ATOM 833 N N . LYS A 1 108 ? 8.377 -13.962 2.503 1.00 89.38 108 LYS A N 1
ATOM 834 C CA . LYS A 1 108 ? 9.656 -14.478 1.991 1.00 89.38 108 LYS A CA 1
ATOM 835 C C . LYS A 1 108 ? 9.662 -15.997 1.802 1.00 89.38 108 LYS A C 1
ATOM 837 O O . LYS A 1 108 ? 10.413 -16.476 0.960 1.00 89.38 108 LYS A O 1
ATOM 842 N N . ASP A 1 109 ? 8.808 -16.711 2.533 1.00 90.06 109 ASP A N 1
ATOM 843 C CA . ASP A 1 109 ? 8.709 -18.171 2.504 1.00 90.06 109 ASP A CA 1
ATOM 844 C C . ASP A 1 109 ? 7.647 -18.653 1.502 1.00 90.06 109 ASP A C 1
ATOM 846 O O . ASP A 1 109 ? 7.433 -19.852 1.322 1.00 90.06 109 ASP A O 1
ATOM 850 N N . SER A 1 110 ? 6.952 -17.725 0.838 1.00 87.94 110 SER A N 1
ATOM 851 C CA . SER A 1 110 ? 5.959 -18.051 -0.175 1.00 87.94 110 SER A CA 1
ATOM 852 C C . SER A 1 110 ? 6.627 -18.593 -1.443 1.00 87.94 110 SER A C 1
ATOM 854 O O . SER A 1 110 ? 7.427 -17.886 -2.069 1.00 87.94 110 SER A O 1
ATOM 856 N N . PRO A 1 111 ? 6.260 -19.809 -1.889 1.00 86.44 111 PRO A N 1
ATOM 857 C CA . PRO A 1 111 ? 6.713 -20.310 -3.175 1.00 86.44 111 PRO A CA 1
ATOM 858 C C . PRO A 1 111 ? 6.111 -19.450 -4.289 1.00 86.44 111 PRO A C 1
ATOM 860 O O . PRO A 1 111 ? 4.940 -19.063 -4.217 1.00 86.44 111 PRO A O 1
ATOM 863 N N . HIS A 1 112 ? 6.912 -19.159 -5.316 1.00 86.38 112 HIS A N 1
ATOM 864 C CA . HIS A 1 112 ? 6.462 -18.482 -6.540 1.00 86.38 112 HIS A CA 1
ATOM 865 C C . HIS A 1 112 ? 5.701 -17.165 -6.293 1.00 86.38 112 HIS A C 1
ATOM 867 O O . HIS A 1 112 ? 4.756 -16.844 -7.000 1.00 86.38 112 HIS A O 1
ATOM 873 N N . PHE A 1 113 ? 6.067 -16.404 -5.250 1.00 89.50 113 PHE A N 1
ATOM 874 C CA . PHE A 1 113 ? 5.403 -15.136 -4.905 1.00 89.50 113 PHE A CA 1
ATOM 875 C C . PHE A 1 113 ? 3.881 -15.258 -4.677 1.00 89.50 113 PHE A C 1
ATOM 877 O O . PHE A 1 113 ? 3.164 -14.255 -4.704 1.00 89.50 113 PHE A O 1
ATOM 884 N N . SER A 1 114 ? 3.378 -16.466 -4.401 1.00 91.44 114 SER A N 1
ATOM 885 C CA . SER A 1 114 ? 1.947 -16.756 -4.247 1.00 91.44 114 SER A CA 1
ATOM 886 C C . SER A 1 114 ? 1.255 -15.978 -3.125 1.00 91.44 114 SER A C 1
ATOM 888 O O . SER A 1 114 ? 0.033 -15.916 -3.097 1.00 91.44 114 SER A O 1
ATOM 890 N N . ARG A 1 115 ? 2.016 -15.369 -2.206 1.00 94.56 115 ARG A N 1
ATOM 891 C CA . ARG A 1 115 ? 1.537 -14.518 -1.104 1.00 94.56 115 ARG A CA 1
ATOM 892 C C . ARG A 1 115 ? 2.292 -13.183 -1.037 1.00 94.56 115 ARG A C 1
ATOM 894 O O . ARG A 1 115 ? 2.542 -12.656 0.048 1.00 94.56 115 ARG A O 1
ATOM 901 N N . ALA A 1 116 ? 2.669 -12.636 -2.195 1.00 95.62 116 ALA A N 1
ATOM 902 C CA . ALA A 1 116 ? 3.511 -11.443 -2.274 1.00 95.62 116 ALA A CA 1
ATOM 903 C C . ALA A 1 116 ? 2.824 -10.122 -1.911 1.00 95.62 116 ALA A C 1
ATOM 905 O O . ALA A 1 116 ? 3.525 -9.153 -1.625 1.00 95.62 116 ALA A O 1
ATOM 906 N N . THR A 1 117 ? 1.491 -10.056 -1.906 1.00 97.62 117 THR A N 1
ATOM 907 C CA . THR A 1 117 ? 0.768 -8.824 -1.570 1.00 97.62 117 THR A CA 1
ATOM 908 C C . THR A 1 117 ? 0.739 -8.558 -0.066 1.00 97.62 117 THR A C 1
ATOM 910 O O . THR A 1 117 ? 0.607 -9.474 0.748 1.00 97.62 117 THR A O 1
ATOM 913 N N . PHE A 1 118 ? 0.795 -7.282 0.302 1.00 98.56 118 PHE A N 1
ATOM 914 C CA . PHE A 1 118 ? 0.582 -6.800 1.660 1.00 98.56 118 PHE A CA 1
ATOM 915 C C . PHE A 1 118 ? -0.913 -6.594 1.924 1.00 98.56 118 PHE A C 1
ATOM 917 O O . PHE A 1 118 ? -1.641 -6.061 1.081 1.00 98.56 118 PHE A O 1
ATOM 924 N N . ARG A 1 119 ? -1.375 -6.998 3.111 1.00 97.88 119 ARG A N 1
ATOM 925 C CA . ARG A 1 119 ? -2.774 -6.898 3.545 1.00 97.88 119 ARG A CA 1
ATOM 926 C C . ARG A 1 119 ? -2.877 -6.599 5.036 1.00 97.88 119 ARG A C 1
ATOM 928 O O . ARG A 1 119 ? -2.203 -7.246 5.834 1.00 97.88 119 ARG A O 1
ATOM 935 N N . LEU A 1 120 ? -3.765 -5.677 5.417 1.00 98.00 120 LEU A N 1
ATOM 936 C CA . LEU A 1 120 ? -3.947 -5.283 6.821 1.00 98.00 120 LEU A CA 1
ATOM 937 C C . LEU A 1 120 ? -4.363 -6.469 7.711 1.00 98.00 120 LEU A C 1
ATOM 939 O O . LEU A 1 120 ? -3.887 -6.597 8.834 1.00 98.00 120 LEU A O 1
ATOM 943 N N . ASP A 1 121 ? -5.186 -7.376 7.175 1.00 95.38 121 ASP A N 1
ATOM 944 C CA . ASP A 1 121 ? -5.744 -8.551 7.860 1.00 95.38 121 ASP A CA 1
ATOM 945 C C . ASP A 1 121 ? -4.774 -9.752 7.955 1.00 95.38 121 ASP A C 1
ATOM 947 O O . ASP A 1 121 ? -5.187 -10.885 8.228 1.00 95.38 121 ASP A O 1
ATOM 951 N N . ARG A 1 122 ? -3.480 -9.552 7.674 1.00 95.25 122 ARG A N 1
ATOM 952 C CA . ARG A 1 122 ? -2.446 -10.597 7.713 1.00 95.25 122 ARG A CA 1
ATOM 95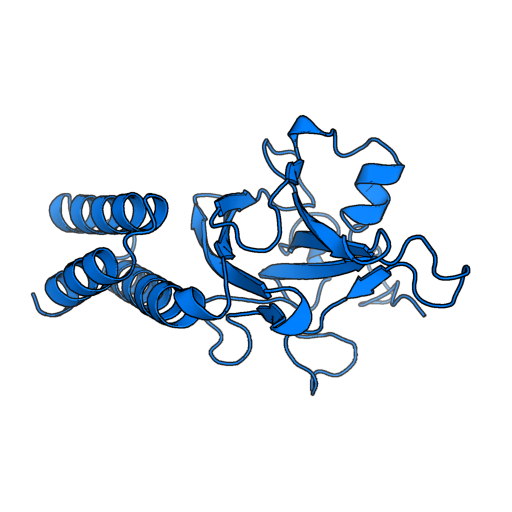3 C C . ARG A 1 122 ? -1.262 -10.127 8.553 1.00 95.25 122 ARG A C 1
ATOM 955 O O . ARG A 1 122 ? -0.422 -9.383 8.066 1.00 95.25 122 ARG A O 1
ATOM 962 N N . ASN A 1 123 ? -1.155 -10.612 9.791 1.00 87.19 123 ASN A N 1
ATOM 963 C CA . ASN A 1 123 ? -0.189 -10.123 10.792 1.00 87.19 123 ASN A CA 1
ATOM 964 C C . ASN A 1 123 ? 1.270 -10.017 10.315 1.00 87.19 123 ASN A C 1
ATOM 966 O O . ASN A 1 123 ? 1.948 -9.069 10.684 1.00 87.19 123 ASN A O 1
ATOM 970 N N . ASN A 1 124 ? 1.749 -10.944 9.482 1.00 91.38 124 ASN A N 1
ATOM 971 C CA . ASN A 1 124 ? 3.137 -10.938 8.994 1.00 91.38 124 ASN A CA 1
ATOM 972 C C . ASN A 1 124 ? 3.309 -10.232 7.638 1.00 91.38 124 ASN A C 1
ATOM 974 O O . ASN A 1 124 ? 4.398 -10.233 7.077 1.00 91.38 124 ASN A O 1
ATOM 978 N N . ARG A 1 125 ? 2.227 -9.670 7.086 1.00 96.38 125 ARG A N 1
ATOM 979 C CA . ARG A 1 125 ? 2.154 -9.073 5.741 1.00 96.38 125 ARG A CA 1
ATOM 980 C C . ARG A 1 125 ? 1.375 -7.754 5.747 1.00 96.38 125 ARG A C 1
ATOM 982 O O . ARG A 1 125 ? 0.921 -7.305 4.702 1.00 96.38 125 ARG A O 1
ATOM 989 N N . ASN A 1 126 ? 1.193 -7.134 6.909 1.00 98.00 126 ASN A N 1
ATOM 990 C CA . ASN A 1 126 ? 0.389 -5.922 7.090 1.00 98.00 126 ASN A CA 1
ATOM 991 C C . ASN A 1 126 ? 1.212 -4.630 7.079 1.00 98.00 126 ASN A C 1
ATOM 993 O O . ASN A 1 126 ? 0.657 -3.554 7.279 1.00 98.00 126 ASN A O 1
ATOM 997 N N . ILE A 1 127 ? 2.521 -4.723 6.845 1.00 98.56 127 ILE A N 1
ATOM 998 C CA . ILE A 1 127 ? 3.410 -3.572 6.755 1.00 98.56 127 ILE A CA 1
ATOM 999 C C . ILE A 1 127 ? 4.675 -3.922 5.967 1.00 98.56 127 ILE A C 1
ATOM 1001 O O . ILE A 1 127 ? 5.259 -4.992 6.134 1.00 98.56 127 ILE A O 1
ATOM 1005 N N . PHE A 1 128 ? 5.124 -2.988 5.138 1.00 98.69 128 PHE A N 1
ATOM 1006 C CA . PHE A 1 128 ? 6.463 -2.968 4.563 1.00 98.69 128 PHE A CA 1
ATOM 1007 C C . PHE A 1 128 ? 7.298 -1.890 5.259 1.00 98.69 128 PHE A C 1
ATOM 1009 O O . PHE A 1 128 ? 6.811 -0.778 5.453 1.00 98.69 128 PHE A O 1
ATOM 1016 N N . ILE A 1 129 ? 8.549 -2.196 5.618 1.00 98.50 129 ILE A N 1
ATOM 1017 C CA . ILE A 1 129 ? 9.470 -1.249 6.263 1.00 98.50 129 ILE A CA 1
ATOM 1018 C C . ILE A 1 129 ? 10.824 -1.286 5.555 1.00 98.50 129 ILE A C 1
ATOM 1020 O O . ILE A 1 129 ? 11.484 -2.323 5.519 1.00 98.50 129 ILE A O 1
ATOM 1024 N N . ASP A 1 130 ? 11.274 -0.123 5.094 1.00 98.38 130 ASP A N 1
ATOM 1025 C CA . ASP A 1 130 ? 12.639 0.135 4.646 1.00 98.38 130 ASP A CA 1
ATOM 1026 C C . ASP A 1 130 ? 13.251 1.244 5.512 1.00 98.38 130 ASP A C 1
ATOM 1028 O O . ASP A 1 130 ? 13.025 2.441 5.311 1.00 98.38 130 ASP A O 1
ATOM 1032 N N . LYS A 1 131 ? 14.039 0.835 6.513 1.00 98.12 131 LYS A N 1
ATOM 1033 C CA . LYS A 1 131 ? 14.717 1.768 7.425 1.00 98.12 131 LYS A CA 1
ATOM 1034 C C . LYS A 1 131 ? 15.790 2.596 6.717 1.00 98.12 131 LYS A C 1
ATOM 1036 O O . LYS A 1 131 ? 15.972 3.753 7.075 1.00 98.12 131 LYS A O 1
ATOM 1041 N N . GLY A 1 132 ? 16.471 2.033 5.716 1.00 97.69 132 GLY A N 1
ATOM 1042 C CA . GLY A 1 132 ? 17.521 2.736 4.973 1.00 97.69 132 GLY A CA 1
ATOM 1043 C C . GLY A 1 132 ? 16.961 3.857 4.100 1.00 97.69 132 GLY A C 1
ATOM 1044 O O . GLY A 1 132 ? 17.601 4.895 3.933 1.00 97.69 132 GLY A O 1
ATOM 1045 N N . ALA A 1 133 ? 15.742 3.667 3.595 1.00 97.56 133 ALA A N 1
ATOM 1046 C CA . ALA A 1 133 ? 14.990 4.688 2.880 1.00 97.56 133 ALA A CA 1
ATOM 1047 C C . ALA A 1 133 ? 14.136 5.588 3.786 1.00 97.56 133 ALA A C 1
ATOM 1049 O O . ALA A 1 133 ? 13.571 6.542 3.278 1.00 97.56 133 ALA A O 1
ATOM 1050 N N . ASN A 1 134 ? 14.016 5.320 5.091 1.00 98.38 134 ASN A N 1
ATOM 1051 C CA . ASN A 1 134 ? 13.066 5.996 5.987 1.00 98.38 134 ASN A CA 1
ATOM 1052 C C . ASN A 1 134 ? 11.606 5.944 5.476 1.00 98.38 134 ASN A C 1
ATOM 1054 O O . ASN A 1 134 ? 10.888 6.946 5.486 1.00 98.38 134 ASN A O 1
ATOM 1058 N N . VAL A 1 135 ? 11.174 4.764 5.013 1.00 98.81 135 VAL A N 1
ATOM 1059 C CA . VAL A 1 135 ? 9.834 4.521 4.455 1.00 98.81 135 VAL A CA 1
ATOM 1060 C C . VAL A 1 135 ? 9.173 3.326 5.141 1.00 98.81 135 VAL A C 1
ATOM 1062 O O . VAL A 1 135 ? 9.782 2.275 5.328 1.00 98.81 135 VAL A O 1
ATOM 1065 N N . ALA A 1 136 ? 7.897 3.476 5.474 1.00 98.81 136 ALA A N 1
ATOM 1066 C CA . ALA A 1 136 ? 6.986 2.406 5.838 1.00 98.81 136 ALA A CA 1
ATOM 1067 C C . ALA A 1 136 ? 5.696 2.529 5.016 1.00 98.81 136 ALA A C 1
ATOM 1069 O O . ALA A 1 136 ? 5.210 3.637 4.785 1.00 98.81 136 ALA A O 1
ATOM 1070 N N . ILE A 1 137 ? 5.151 1.399 4.568 1.00 98.88 137 ILE A N 1
ATOM 1071 C CA . ILE A 1 137 ? 3.941 1.334 3.740 1.00 98.88 137 ILE A CA 1
ATOM 1072 C C . ILE A 1 137 ? 2.974 0.357 4.403 1.00 98.88 137 ILE A C 1
ATOM 1074 O O . ILE A 1 137 ? 3.320 -0.804 4.625 1.00 98.88 137 ILE A O 1
ATOM 1078 N N . ILE A 1 138 ? 1.775 0.829 4.736 1.00 98.88 138 ILE A N 1
ATOM 1079 C CA . ILE A 1 138 ? 0.755 0.057 5.450 1.00 98.88 138 ILE A CA 1
ATOM 1080 C C . ILE A 1 138 ? -0.491 -0.041 4.556 1.00 98.88 138 ILE A C 1
ATOM 1082 O O . ILE A 1 138 ? -1.097 0.998 4.276 1.00 98.88 138 ILE A O 1
ATOM 1086 N N . PRO A 1 139 ? -0.895 -1.240 4.089 1.00 98.69 139 PRO A N 1
ATOM 1087 C CA . PRO A 1 139 ? -2.229 -1.444 3.528 1.00 98.69 139 PRO A CA 1
ATOM 1088 C C . PRO A 1 139 ? -3.291 -1.144 4.590 1.00 98.69 139 PRO A C 1
ATOM 1090 O O . PRO A 1 139 ? -3.128 -1.501 5.755 1.00 98.69 139 PRO A O 1
ATOM 1093 N N . LEU A 1 140 ? -4.385 -0.508 4.191 1.00 98.56 140 LEU A N 1
ATOM 1094 C CA . LEU A 1 140 ? -5.485 -0.137 5.078 1.00 98.56 140 LEU A CA 1
ATOM 1095 C C . LEU A 1 140 ? -6.765 -0.900 4.704 1.00 98.56 140 LEU A C 1
ATOM 1097 O O . LEU A 1 140 ? -6.717 -1.968 4.092 1.00 98.56 140 LEU A O 1
ATOM 1101 N N . TRP A 1 141 ? -7.916 -0.386 5.130 1.00 97.00 141 TRP A N 1
ATOM 1102 C CA . TRP A 1 141 ? -9.234 -0.903 4.769 1.00 97.00 141 TRP A CA 1
ATOM 1103 C C . TRP A 1 141 ? -9.623 -0.534 3.330 1.00 97.00 141 TRP A C 1
ATOM 1105 O O . TRP A 1 141 ? -9.032 0.349 2.702 1.00 97.00 141 TRP A O 1
ATOM 1115 N N . ALA A 1 142 ? -10.643 -1.222 2.818 1.00 95.50 142 ALA A N 1
ATOM 1116 C CA . ALA A 1 142 ? -11.275 -0.873 1.555 1.00 95.50 142 ALA A CA 1
ATOM 1117 C C . ALA A 1 142 ? -12.194 0.352 1.716 1.00 95.50 142 ALA A C 1
ATOM 1119 O O . ALA A 1 142 ? -12.893 0.487 2.721 1.00 95.50 142 ALA A O 1
ATOM 1120 N N . GLU A 1 143 ? -12.214 1.222 0.709 1.00 92.31 143 GLU A N 1
ATOM 1121 C CA . GLU A 1 143 ? -13.124 2.364 0.581 1.00 92.31 143 GLU A CA 1
ATOM 1122 C C . GLU A 1 143 ? -13.885 2.226 -0.742 1.00 92.31 143 GLU A C 1
ATOM 1124 O O . GLU A 1 143 ? -13.422 2.664 -1.799 1.00 92.31 143 GLU A O 1
ATOM 1129 N N . GLY A 1 144 ? -15.030 1.538 -0.691 1.00 92.25 144 GLY A N 1
ATOM 1130 C CA . GLY A 1 144 ? -15.690 1.031 -1.895 1.00 92.25 144 GLY A CA 1
ATOM 1131 C C . GLY A 1 144 ? -14.821 -0.036 -2.564 1.00 92.25 144 GLY A C 1
ATOM 1132 O O . GLY A 1 144 ? -14.397 -0.985 -1.909 1.00 92.25 144 GLY A O 1
ATOM 1133 N N . GLU A 1 145 ? -14.524 0.140 -3.851 1.00 93.00 145 GLU A N 1
ATOM 1134 C CA . GLU A 1 145 ? -13.617 -0.740 -4.609 1.00 93.00 145 GLU A CA 1
ATOM 1135 C C . GLU A 1 145 ? -12.130 -0.384 -4.417 1.00 93.00 145 GLU A C 1
ATOM 1137 O O . GLU A 1 145 ? -11.242 -1.141 -4.817 1.00 93.00 145 GLU A O 1
ATOM 1142 N N . ASN A 1 146 ? -11.834 0.768 -3.806 1.00 97.75 146 ASN A N 1
ATOM 1143 C CA . ASN A 1 146 ? -10.464 1.225 -3.602 1.00 97.75 146 ASN A CA 1
ATOM 1144 C C . ASN A 1 146 ? -9.844 0.580 -2.360 1.00 97.75 146 ASN A C 1
ATOM 1146 O O . ASN A 1 146 ? -10.526 0.318 -1.371 1.00 97.75 146 ASN A O 1
ATOM 1150 N N . LEU A 1 147 ? -8.525 0.411 -2.370 1.00 98.38 147 LEU A N 1
ATOM 1151 C CA . LEU A 1 147 ? -7.748 -0.009 -1.209 1.00 98.38 147 LEU A CA 1
ATOM 1152 C C . LEU A 1 147 ? -6.999 1.190 -0.629 1.00 98.38 147 LEU A C 1
ATOM 1154 O O . LEU A 1 147 ? -6.203 1.822 -1.326 1.00 98.38 147 LEU A O 1
ATOM 1158 N N . GLY A 1 148 ? -7.229 1.493 0.647 1.00 98.62 148 GLY A N 1
ATOM 1159 C CA . GLY A 1 148 ? -6.459 2.510 1.350 1.00 98.62 148 GLY A CA 1
ATOM 1160 C C . GLY A 1 148 ? -4.999 2.084 1.543 1.00 98.62 148 GLY A C 1
ATOM 1161 O O . GLY A 1 148 ? -4.700 0.914 1.786 1.00 98.62 148 GLY A O 1
ATOM 1162 N N . VAL A 1 149 ? -4.082 3.043 1.486 1.00 98.81 149 VAL A N 1
ATOM 1163 C CA . VAL A 1 149 ? -2.666 2.862 1.816 1.00 98.81 149 VAL A CA 1
ATOM 1164 C C . VAL A 1 149 ? -2.146 4.077 2.576 1.00 98.81 149 VAL A C 1
ATOM 1166 O O . VAL A 1 149 ? -2.453 5.219 2.231 1.00 98.81 149 VAL A O 1
ATOM 1169 N N . LEU A 1 150 ? -1.343 3.829 3.611 1.00 98.88 150 LEU A N 1
ATOM 1170 C CA . LEU A 1 150 ? -0.559 4.851 4.295 1.00 98.88 150 LEU A CA 1
ATOM 1171 C C . LEU A 1 150 ? 0.918 4.690 3.938 1.00 98.88 150 LEU A C 1
ATOM 1173 O O . LEU A 1 150 ? 1.482 3.608 4.092 1.00 98.88 150 LEU A O 1
ATOM 1177 N N . ILE A 1 151 ? 1.549 5.787 3.536 1.00 98.88 151 ILE A N 1
ATOM 1178 C CA . ILE A 1 151 ? 2.997 5.927 3.431 1.00 98.88 151 ILE A CA 1
ATOM 1179 C C . ILE A 1 151 ? 3.428 6.789 4.609 1.00 98.88 151 ILE A C 1
ATOM 1181 O O . ILE A 1 151 ? 2.822 7.825 4.873 1.00 98.88 151 ILE A O 1
ATOM 1185 N N . THR A 1 152 ? 4.426 6.345 5.363 1.00 98.81 152 THR A N 1
ATOM 1186 C CA . THR A 1 152 ? 4.918 7.045 6.554 1.00 98.81 152 THR A CA 1
ATOM 1187 C C . THR A 1 152 ? 6.370 6.666 6.845 1.00 98.81 152 THR A C 1
ATOM 1189 O O . THR A 1 152 ? 7.028 6.024 6.028 1.00 98.81 152 THR A O 1
ATOM 1192 N N . THR A 1 153 ? 6.891 7.044 8.009 1.00 98.69 153 THR A N 1
ATOM 1193 C CA . THR A 1 153 ? 8.223 6.648 8.476 1.00 98.69 153 THR A CA 1
ATOM 1194 C C . THR A 1 153 ? 8.167 5.380 9.333 1.00 98.69 153 THR A C 1
ATOM 1196 O O . THR A 1 153 ? 7.152 5.119 9.987 1.00 98.69 153 THR A O 1
ATOM 1199 N N . PRO A 1 154 ? 9.262 4.600 9.419 1.00 98.69 154 PRO A N 1
ATOM 1200 C CA . PRO A 1 154 ? 9.371 3.488 10.360 1.00 98.69 154 PRO A CA 1
ATOM 1201 C C . PRO A 1 154 ? 9.061 3.894 11.807 1.00 98.69 154 PRO A C 1
ATOM 1203 O O . PRO A 1 154 ? 8.406 3.136 12.517 1.00 98.69 154 PRO A O 1
ATOM 1206 N N . GLU A 1 155 ? 9.462 5.099 12.219 1.00 98.00 155 GLU A N 1
ATOM 1207 C CA . GLU A 1 155 ? 9.196 5.653 13.553 1.00 98.00 155 GLU A CA 1
ATOM 1208 C C . GLU A 1 155 ? 7.692 5.758 13.854 1.00 98.00 155 GLU A C 1
ATOM 1210 O O . GLU A 1 155 ? 7.227 5.267 14.880 1.00 98.00 155 GLU A O 1
ATOM 1215 N N . LYS A 1 156 ? 6.909 6.334 12.934 1.00 98.12 156 LYS A N 1
ATOM 1216 C CA . LYS A 1 156 ? 5.456 6.510 13.104 1.00 98.12 156 LYS A CA 1
ATOM 1217 C C . LYS A 1 156 ? 4.657 5.234 12.834 1.00 98.12 156 LYS A C 1
ATOM 1219 O O . LYS A 1 156 ? 3.488 5.138 13.208 1.00 98.12 156 LYS A O 1
ATOM 1224 N N . SER A 1 157 ? 5.266 4.260 12.159 1.00 98.19 157 SER A N 1
ATOM 1225 C CA . SER A 1 157 ? 4.562 3.095 11.624 1.00 98.19 157 SER A CA 1
ATOM 1226 C C . SER A 1 157 ? 3.925 2.202 12.689 1.00 98.19 157 SER A C 1
ATOM 1228 O O . SER A 1 157 ? 2.866 1.632 12.440 1.00 98.19 157 SER A O 1
ATOM 1230 N N . ALA A 1 158 ? 4.516 2.111 13.884 1.00 97.50 158 ALA A N 1
ATOM 1231 C CA . ALA A 1 158 ? 3.987 1.276 14.959 1.00 97.50 158 ALA A CA 1
ATOM 1232 C C . ALA A 1 158 ? 2.634 1.791 15.476 1.00 97.50 158 ALA A C 1
ATOM 1234 O O . ALA A 1 158 ? 1.690 1.011 15.617 1.00 97.50 158 ALA A O 1
ATOM 1235 N N . ASP A 1 159 ? 2.520 3.099 15.721 1.00 98.31 159 ASP A N 1
ATOM 1236 C CA . ASP A 1 159 ? 1.268 3.720 16.165 1.00 98.31 159 ASP A CA 1
ATOM 1237 C C . ASP A 1 159 ? 0.228 3.719 15.040 1.00 98.31 159 ASP A C 1
ATOM 1239 O O . ASP A 1 159 ? -0.936 3.389 15.275 1.00 98.31 159 ASP A O 1
ATOM 1243 N N . ALA A 1 160 ? 0.657 3.992 13.803 1.00 98.56 160 ALA A N 1
ATOM 1244 C CA . ALA A 1 160 ? -0.209 3.919 12.630 1.00 98.56 160 ALA A CA 1
ATOM 1245 C C . ALA A 1 160 ? -0.796 2.515 12.425 1.00 98.56 160 ALA A C 1
ATOM 1247 O O . ALA A 1 160 ? -2.004 2.371 12.247 1.00 98.56 160 ALA A O 1
ATOM 1248 N N . LEU A 1 161 ? 0.027 1.464 12.499 1.00 98.56 161 LEU A N 1
ATOM 1249 C CA . LEU A 1 161 ? -0.433 0.088 12.326 1.00 98.56 161 LEU A CA 1
ATOM 1250 C C . LEU A 1 161 ? -1.394 -0.327 13.448 1.00 98.56 161 LEU A C 1
ATOM 1252 O O . LEU A 1 161 ? -2.437 -0.918 13.170 1.00 98.56 161 LEU A O 1
ATOM 1256 N N . LYS A 1 162 ? -1.094 0.027 14.706 1.00 98.00 162 LYS A N 1
ATOM 1257 C CA . LYS A 1 162 ? -1.998 -0.227 15.842 1.00 98.00 162 LYS A CA 1
ATOM 1258 C C . LYS A 1 162 ? -3.355 0.444 15.646 1.00 98.00 162 LYS A C 1
ATOM 1260 O O . LYS A 1 162 ? -4.382 -0.199 15.858 1.00 98.00 162 LYS A O 1
ATOM 1265 N N . ALA A 1 163 ? -3.366 1.710 15.232 1.00 98.50 163 ALA A N 1
ATOM 1266 C CA . ALA A 1 163 ? -4.598 2.436 14.948 1.00 98.50 163 ALA A CA 1
ATOM 1267 C C . ALA A 1 163 ? -5.377 1.786 13.795 1.00 98.50 163 ALA A C 1
ATOM 1269 O O . ALA A 1 163 ? -6.568 1.527 13.942 1.00 98.50 163 ALA A O 1
ATOM 1270 N N . ALA A 1 164 ? -4.709 1.441 12.689 1.00 98.44 164 ALA A N 1
ATOM 1271 C CA . ALA A 1 164 ? -5.343 0.811 11.531 1.00 98.44 164 ALA A CA 1
ATOM 1272 C C . ALA A 1 164 ? -5.990 -0.540 11.877 1.00 98.44 164 ALA A C 1
ATOM 1274 O O . ALA A 1 164 ? -7.149 -0.777 11.534 1.00 98.44 164 ALA A O 1
ATOM 1275 N N . LEU A 1 165 ? -5.280 -1.401 12.612 1.00 98.06 165 LEU A N 1
ATOM 1276 C CA . LEU A 1 165 ? -5.809 -2.686 13.079 1.00 98.06 165 LEU A CA 1
ATOM 1277 C C . LEU A 1 165 ? -7.001 -2.501 14.027 1.00 98.06 165 LEU A C 1
ATOM 1279 O O . LEU A 1 165 ? -7.961 -3.269 13.965 1.00 98.06 165 LEU A O 1
ATOM 1283 N N . MET A 1 166 ? -6.975 -1.474 14.883 1.00 97.75 166 MET A N 1
ATOM 1284 C CA . MET A 1 166 ? -8.088 -1.187 15.789 1.00 97.75 166 MET A CA 1
ATOM 1285 C C . MET A 1 166 ? -9.332 -0.702 15.034 1.00 97.75 166 MET A C 1
ATOM 1287 O O . MET A 1 166 ? -10.433 -1.169 15.312 1.00 97.75 166 MET A O 1
ATOM 1291 N N . ILE A 1 167 ? -9.160 0.166 14.032 1.00 97.69 167 ILE A N 1
ATOM 1292 C CA . ILE A 1 167 ? -10.249 0.616 13.149 1.00 97.69 167 ILE A CA 1
ATOM 1293 C C . ILE A 1 167 ? -10.830 -0.564 12.366 1.00 97.69 167 ILE A C 1
ATOM 1295 O O . ILE A 1 167 ? -12.050 -0.697 12.264 1.00 97.69 167 ILE A O 1
ATOM 1299 N N . GLN A 1 168 ? -9.980 -1.461 11.857 1.00 97.06 168 GLN A N 1
ATOM 1300 C CA . GLN A 1 168 ? -10.435 -2.679 11.189 1.00 97.06 168 GLN A CA 1
ATOM 1301 C C . GLN A 1 168 ? -11.232 -3.575 12.146 1.00 97.06 168 GLN A C 1
ATOM 1303 O O . GLN A 1 168 ? -12.305 -4.054 11.787 1.00 97.06 168 GLN A O 1
ATOM 1308 N N . LYS A 1 169 ? -10.759 -3.759 13.383 1.00 96.69 169 LYS A N 1
ATOM 1309 C CA . LYS A 1 169 ? -11.475 -4.532 14.406 1.00 96.69 169 LYS A CA 1
ATOM 1310 C C . LYS A 1 169 ? -12.843 -3.924 14.732 1.00 96.69 169 LYS A C 1
ATOM 1312 O O . LYS A 1 169 ? -13.822 -4.662 14.799 1.00 96.69 169 LYS A O 1
ATOM 1317 N N . LEU A 1 170 ? -12.919 -2.602 14.886 1.00 96.38 170 LEU A N 1
ATOM 1318 C CA . LEU A 1 170 ? -14.172 -1.873 15.099 1.00 96.38 170 LEU A CA 1
ATOM 1319 C C . LEU A 1 170 ? -15.131 -2.027 13.908 1.00 96.38 170 LEU A C 1
ATOM 1321 O O . LEU A 1 170 ? -16.311 -2.308 14.091 1.00 96.38 170 LEU A O 1
ATOM 1325 N N . THR A 1 171 ? -14.614 -1.928 12.685 1.00 95.69 171 THR A N 1
ATOM 1326 C CA . THR A 1 171 ? -15.406 -2.108 11.458 1.00 95.69 171 THR A CA 1
ATOM 1327 C C . THR A 1 171 ? -15.949 -3.532 11.334 1.00 95.69 171 THR A C 1
ATOM 1329 O O . THR A 1 171 ? -17.095 -3.718 10.939 1.00 95.69 171 THR A O 1
ATOM 1332 N N . ASN A 1 172 ? -15.163 -4.539 11.719 1.00 95.06 172 ASN A N 1
ATOM 1333 C CA . ASN A 1 172 ? -15.598 -5.937 11.723 1.00 95.06 172 ASN A CA 1
ATOM 1334 C C . ASN A 1 172 ? -16.614 -6.235 12.837 1.00 95.06 172 ASN A C 1
ATOM 1336 O O . ASN A 1 172 ? -17.454 -7.115 12.674 1.00 95.06 172 ASN A O 1
ATOM 1340 N N . ARG A 1 173 ? -16.542 -5.520 13.968 1.00 95.50 173 ARG A N 1
ATOM 1341 C CA . ARG A 1 173 ? -17.524 -5.614 15.060 1.00 95.50 173 ARG A CA 1
ATOM 1342 C C . ARG A 1 173 ? -18.895 -5.087 14.630 1.00 95.50 173 ARG A C 1
ATOM 1344 O O . ARG A 1 173 ? -19.901 -5.674 15.022 1.00 95.50 173 ARG A O 1
ATOM 1351 N N . TYR A 1 174 ? -18.908 -4.024 13.825 1.00 95.00 174 TYR A N 1
ATOM 1352 C CA . TYR A 1 174 ? -20.109 -3.355 13.325 1.00 95.00 174 TYR A CA 1
ATOM 1353 C C . TYR A 1 174 ? -20.133 -3.356 11.780 1.00 95.00 174 TYR A C 1
ATOM 1355 O O . TYR A 1 174 ? -19.813 -2.336 11.153 1.00 95.00 174 TYR A O 1
ATOM 1363 N N . PRO A 1 175 ? -20.467 -4.495 11.139 1.00 93.81 175 PRO A N 1
ATOM 1364 C CA . PRO A 1 175 ? -20.581 -4.589 9.684 1.00 93.81 175 PRO A CA 1
ATOM 1365 C C . PRO A 1 175 ? -21.823 -3.849 9.163 1.00 93.81 175 PRO A C 1
ATOM 1367 O O . PRO A 1 175 ? -22.755 -3.583 9.913 1.00 93.81 175 PRO A O 1
ATOM 1370 N N . GLN A 1 176 ? -21.851 -3.519 7.869 1.00 89.94 176 GLN A N 1
ATOM 1371 C CA . GLN A 1 176 ? -23.042 -2.932 7.243 1.00 89.94 176 GLN A CA 1
ATOM 1372 C C . GLN A 1 176 ? -24.152 -3.990 7.032 1.00 89.94 176 GLN A C 1
ATOM 1374 O O . GLN A 1 176 ? -23.820 -5.125 6.682 1.00 89.94 176 GLN A O 1
ATOM 1379 N N . PRO A 1 177 ? -25.447 -3.625 7.158 1.00 93.12 177 PRO A N 1
ATOM 1380 C CA . PRO A 1 177 ? -25.940 -2.332 7.641 1.00 93.12 177 PRO A CA 1
ATOM 1381 C C . PRO A 1 177 ? -25.729 -2.177 9.159 1.00 93.12 177 PRO A C 1
ATOM 1383 O O . PRO A 1 177 ? -25.975 -3.110 9.919 1.00 93.12 177 PRO A O 1
ATOM 1386 N N . ARG A 1 178 ? -25.298 -0.988 9.600 1.00 92.75 178 ARG A N 1
ATOM 1387 C CA . ARG A 1 178 ? -25.075 -0.643 11.021 1.00 92.75 178 ARG A CA 1
ATOM 1388 C C . ARG A 1 178 ? -25.849 0.602 11.443 1.00 92.75 178 ARG A C 1
ATOM 1390 O O . ARG A 1 178 ? -26.291 1.373 10.592 1.00 92.75 178 ARG A O 1
ATOM 1397 N N . GLY A 1 179 ? -25.997 0.794 12.752 1.00 94.69 179 GLY A N 1
ATOM 1398 C CA . GLY A 1 179 ? -26.662 1.958 13.325 1.00 94.69 179 GLY A CA 1
ATOM 1399 C C . GLY A 1 179 ? -25.916 3.269 13.058 1.00 94.69 179 GLY A C 1
ATOM 1400 O O . GLY A 1 179 ? -24.749 3.305 12.650 1.00 94.69 179 GLY A O 1
ATOM 1401 N N . ARG A 1 180 ? -26.630 4.382 13.257 1.00 95.69 180 ARG A N 1
ATOM 1402 C CA . ARG A 1 180 ? -26.113 5.735 13.002 1.00 95.69 180 ARG A CA 1
ATOM 1403 C C . ARG A 1 180 ? -24.907 6.059 13.887 1.00 95.69 180 ARG A C 1
ATOM 1405 O O . ARG A 1 180 ? -23.969 6.693 13.410 1.00 95.69 180 ARG A O 1
ATOM 1412 N N . GLU A 1 181 ? -24.937 5.633 15.147 1.00 95.06 181 GLU A N 1
ATOM 1413 C CA . GLU A 1 181 ? -23.880 5.906 16.124 1.00 95.06 181 GLU A CA 1
ATOM 1414 C C . GLU A 1 181 ? -22.594 5.150 15.781 1.00 95.06 181 GLU A C 1
ATOM 1416 O O . GLU A 1 181 ? -21.526 5.760 15.701 1.00 95.06 181 GLU A O 1
ATOM 1421 N N . GLU A 1 182 ? -22.692 3.855 15.466 1.00 95.38 182 GLU A N 1
ATOM 1422 C CA . GLU A 1 182 ? -21.545 3.039 15.061 1.00 95.38 182 GLU A CA 1
ATOM 1423 C C . GLU A 1 182 ? -20.953 3.536 13.742 1.00 95.38 182 GLU A C 1
ATOM 1425 O O . GLU A 1 182 ? -19.730 3.575 13.576 1.00 95.38 182 GLU A O 1
ATOM 1430 N N . ASN A 1 183 ? -21.808 3.954 12.800 1.00 95.69 183 ASN A N 1
ATOM 1431 C CA . ASN A 1 183 ? -21.337 4.521 11.544 1.00 95.69 183 ASN A CA 1
ATOM 1432 C C . ASN A 1 183 ? -20.566 5.831 11.770 1.00 95.69 183 ASN A C 1
ATOM 1434 O O . ASN A 1 183 ? -19.449 5.967 11.272 1.00 95.69 183 ASN A O 1
ATOM 1438 N N . GLN A 1 184 ? -21.112 6.750 12.574 1.00 96.56 184 GLN A N 1
ATOM 1439 C CA . GLN A 1 184 ? -20.452 8.016 12.901 1.00 96.56 184 GLN A CA 1
ATOM 1440 C C . GLN A 1 184 ? -19.125 7.793 13.637 1.00 96.56 184 GLN A C 1
ATOM 1442 O O . GLN A 1 184 ? -18.140 8.479 13.362 1.00 96.56 184 GLN A O 1
ATOM 1447 N N . LEU A 1 185 ? -19.070 6.825 14.555 1.00 96.50 185 LEU A N 1
ATOM 1448 C CA . LEU A 1 185 ? -17.846 6.471 15.266 1.00 96.50 185 LEU A CA 1
ATOM 1449 C C . LEU A 1 185 ? -16.753 5.980 14.303 1.00 96.50 185 LEU A C 1
ATOM 1451 O O . LEU A 1 185 ? -15.610 6.433 14.399 1.00 96.50 185 LEU A O 1
ATOM 1455 N N . ILE A 1 186 ? -17.082 5.073 13.377 1.00 96.56 186 ILE A N 1
ATOM 1456 C CA . ILE A 1 186 ? -16.117 4.555 12.396 1.00 96.56 186 ILE A CA 1
ATOM 1457 C C . ILE A 1 186 ? -15.653 5.678 11.463 1.00 96.56 186 ILE A C 1
ATOM 1459 O O . ILE A 1 186 ? -14.451 5.813 11.231 1.00 96.56 186 ILE A O 1
ATOM 1463 N N . GLU A 1 187 ? -16.564 6.525 10.981 1.00 96.31 187 GLU A N 1
ATOM 1464 C CA . GLU A 1 187 ? -16.222 7.684 10.147 1.00 96.31 187 GLU A CA 1
ATOM 1465 C C . GLU A 1 187 ? -15.297 8.663 10.875 1.00 96.31 187 GLU A C 1
ATOM 1467 O O . GLU A 1 187 ? -14.298 9.107 10.305 1.00 96.31 187 GLU A O 1
ATOM 1472 N N . ASN A 1 188 ? -15.555 8.935 12.157 1.00 97.44 188 ASN A N 1
ATOM 1473 C CA . ASN A 1 188 ? -14.688 9.772 12.984 1.00 97.44 188 ASN A CA 1
ATOM 1474 C C . ASN A 1 188 ? -13.296 9.147 13.146 1.00 97.44 188 ASN A C 1
ATOM 1476 O O . ASN A 1 188 ? -12.290 9.847 13.014 1.00 97.44 188 ASN A O 1
ATOM 1480 N N . CYS A 1 189 ? -13.215 7.832 13.374 1.00 97.62 189 CYS A N 1
ATOM 1481 C CA . CYS A 1 189 ? -11.948 7.099 13.429 1.00 97.62 189 CYS A CA 1
ATOM 1482 C C . CYS A 1 189 ? -11.156 7.195 12.125 1.00 97.62 189 CYS A C 1
ATOM 1484 O O . CYS A 1 189 ? -9.960 7.492 12.152 1.00 97.62 189 CYS A O 1
ATOM 1486 N N . VAL A 1 190 ? -11.820 6.995 10.989 1.00 97.31 190 VAL A N 1
ATOM 1487 C CA . VAL A 1 190 ? -11.217 7.108 9.657 1.00 97.31 190 VAL A CA 1
ATOM 1488 C C . VAL A 1 190 ? -10.746 8.541 9.391 1.00 97.31 190 VAL A C 1
ATOM 1490 O O . VAL A 1 190 ? -9.616 8.744 8.946 1.00 97.31 190 VAL A O 1
ATOM 1493 N N . ALA A 1 191 ? -11.566 9.546 9.706 1.00 97.31 191 ALA A N 1
ATOM 1494 C CA . ALA A 1 191 ? -11.222 10.956 9.531 1.00 97.31 191 ALA A CA 1
ATOM 1495 C C . ALA A 1 191 ? -10.033 11.371 10.408 1.00 97.31 191 ALA A C 1
ATOM 1497 O O . ALA A 1 191 ? -9.120 12.047 9.935 1.00 97.31 191 ALA A O 1
ATOM 1498 N N . CYS A 1 192 ? -10.010 10.923 11.663 1.00 97.56 192 CYS A N 1
ATOM 1499 C CA . CYS A 1 192 ? -8.872 11.083 12.558 1.00 97.56 192 CYS A CA 1
ATOM 1500 C C . CYS A 1 192 ? -7.606 10.454 11.951 1.00 97.56 192 CYS A C 1
ATOM 1502 O O . CYS A 1 192 ? -6.556 11.097 11.898 1.00 97.56 192 CYS A O 1
ATOM 1504 N N . PHE A 1 193 ? -7.702 9.220 11.439 1.00 98.44 193 PHE A N 1
ATOM 1505 C CA . PHE A 1 193 ? -6.548 8.500 10.897 1.00 98.44 193 PHE A CA 1
ATOM 1506 C C . PHE A 1 193 ? -5.957 9.226 9.687 1.00 98.44 193 PHE A C 1
ATOM 1508 O O . PHE A 1 193 ? -4.740 9.355 9.564 1.00 98.44 193 PHE A O 1
ATOM 1515 N N . LYS A 1 194 ? -6.823 9.768 8.824 1.00 97.69 194 LYS A N 1
ATOM 1516 C CA . LYS A 1 194 ? -6.435 10.569 7.655 1.00 97.69 194 LYS A CA 1
ATOM 1517 C C . LYS A 1 194 ? -5.812 11.925 8.020 1.00 97.69 194 LYS A C 1
ATOM 1519 O O . LYS A 1 194 ? -5.151 12.518 7.177 1.00 97.69 194 LYS A O 1
ATOM 1524 N N . ARG A 1 195 ? -5.965 12.396 9.266 1.00 97.56 195 ARG A N 1
ATOM 1525 C CA . ARG A 1 195 ? -5.229 13.547 9.834 1.00 97.56 195 ARG A CA 1
ATOM 1526 C C . ARG A 1 195 ? -3.896 13.151 10.481 1.00 97.56 195 ARG A C 1
ATOM 1528 O O . ARG A 1 195 ? -3.201 14.010 11.012 1.00 97.56 195 ARG A O 1
ATOM 1535 N N . PHE A 1 196 ? -3.542 11.866 10.431 1.00 97.88 196 PHE A N 1
ATOM 1536 C CA . PHE A 1 196 ? -2.303 11.287 10.955 1.00 97.88 196 PHE A CA 1
ATOM 1537 C C . PHE A 1 196 ? -2.127 11.382 12.481 1.00 97.88 196 PHE A C 1
ATOM 1539 O O . PHE A 1 196 ? -1.013 11.233 12.983 1.00 97.88 196 PHE A O 1
ATOM 1546 N N . ASP A 1 197 ? -3.219 11.554 13.233 1.00 96.44 197 ASP A N 1
ATOM 1547 C CA . ASP A 1 197 ? -3.216 11.520 14.702 1.00 96.44 197 ASP A CA 1
ATOM 1548 C C . ASP A 1 197 ? -3.445 10.096 15.243 1.00 96.44 197 ASP A C 1
ATOM 1550 O O . ASP A 1 197 ? -4.436 9.781 15.902 1.00 96.44 197 ASP A O 1
ATOM 1554 N N . PHE A 1 198 ? -2.524 9.185 14.926 1.00 98.00 198 PHE A N 1
ATOM 1555 C CA . PHE A 1 198 ? -2.731 7.748 15.138 1.00 98.00 198 PHE A CA 1
ATOM 1556 C C . PHE A 1 198 ? -3.028 7.361 16.596 1.00 98.00 198 PHE A C 1
ATOM 1558 O O . PHE A 1 198 ? -3.807 6.438 16.836 1.00 98.00 198 PHE A O 1
ATOM 1565 N N . LYS A 1 199 ? -2.457 8.076 17.574 1.00 96.62 199 LYS A N 1
ATOM 1566 C CA . LYS A 1 199 ? -2.680 7.802 19.003 1.00 96.62 199 LYS A CA 1
ATOM 1567 C C . LYS A 1 199 ? -4.117 8.109 19.412 1.00 96.62 199 LYS A C 1
ATOM 1569 O O . LYS A 1 199 ? -4.768 7.246 20.004 1.00 96.62 199 LYS A O 1
ATOM 1574 N N . THR A 1 200 ? -4.626 9.286 19.053 1.00 95.88 200 THR A N 1
ATOM 1575 C CA . THR A 1 200 ? -6.017 9.666 19.328 1.00 95.88 200 THR A CA 1
ATOM 1576 C C . THR A 1 200 ? -6.986 8.721 18.625 1.00 95.88 200 THR A C 1
ATOM 1578 O O . THR A 1 200 ? -7.951 8.255 19.232 1.00 95.88 200 THR A O 1
ATOM 1581 N N . CYS A 1 201 ? -6.711 8.350 17.369 1.00 95.25 201 CYS A N 1
ATOM 1582 C CA . CYS A 1 201 ? -7.603 7.454 16.629 1.00 95.25 201 CYS A CA 1
ATOM 1583 C C . CYS A 1 201 ? -7.640 6.053 17.234 1.00 95.25 201 CYS A C 1
ATOM 1585 O O . CYS A 1 201 ? -8.707 5.448 17.319 1.00 95.25 201 CYS A O 1
ATOM 1587 N N . TYR A 1 202 ? -6.490 5.545 17.686 1.00 97.50 202 TYR A N 1
ATOM 1588 C CA . TYR A 1 202 ? -6.426 4.286 18.416 1.00 97.50 202 TYR A CA 1
ATOM 1589 C C . TYR A 1 202 ? -7.282 4.333 19.688 1.00 97.50 202 TYR A C 1
ATOM 1591 O O . TYR A 1 202 ? -8.073 3.422 19.916 1.00 97.50 202 TYR A O 1
ATOM 1599 N N . GLN A 1 203 ? -7.161 5.392 20.495 1.00 96.94 203 GLN A N 1
ATOM 1600 C CA . GLN A 1 203 ? -7.934 5.546 21.733 1.00 96.94 203 GLN A CA 1
ATOM 1601 C C . GLN A 1 203 ? -9.441 5.613 21.463 1.00 96.94 203 GLN A C 1
ATOM 1603 O O . GLN A 1 203 ? -10.218 4.944 22.144 1.00 96.94 203 GLN A O 1
ATOM 1608 N N . MET A 1 204 ? -9.852 6.371 20.444 1.00 96.00 204 MET A N 1
ATOM 1609 C CA . MET A 1 204 ? -11.253 6.480 20.036 1.00 96.00 204 MET A CA 1
ATOM 1610 C C . MET A 1 204 ? -11.814 5.132 19.563 1.00 96.00 204 MET A C 1
ATOM 1612 O O . MET A 1 204 ? -12.866 4.710 20.041 1.00 96.00 204 MET A O 1
ATOM 1616 N N . ALA A 1 205 ? -11.087 4.417 18.698 1.00 95.81 205 ALA A N 1
ATOM 1617 C CA . ALA A 1 205 ? -11.502 3.099 18.222 1.00 95.81 205 ALA A CA 1
ATOM 1618 C C . ALA A 1 205 ? -11.522 2.052 19.349 1.00 95.81 205 ALA A C 1
ATOM 1620 O O . ALA A 1 205 ? -12.401 1.195 19.394 1.00 95.81 205 ALA A O 1
ATOM 1621 N N . GLN A 1 206 ? -10.574 2.129 20.289 1.00 96.31 206 GLN A N 1
ATOM 1622 C CA . GLN A 1 206 ? -10.524 1.244 21.449 1.00 96.31 206 GLN A CA 1
ATOM 1623 C C . GLN A 1 206 ? -11.706 1.477 22.398 1.00 96.31 206 GLN A C 1
ATOM 1625 O O . GLN A 1 206 ? -12.222 0.508 22.952 1.00 96.31 206 GLN A O 1
ATOM 1630 N N . LYS A 1 207 ? -12.126 2.733 22.603 1.00 93.50 207 LYS A N 1
ATOM 1631 C CA . LYS A 1 207 ? -13.270 3.065 23.461 1.00 93.50 207 LYS A CA 1
ATOM 1632 C C . LYS A 1 207 ? -14.560 2.453 22.917 1.00 93.50 207 LYS A C 1
ATOM 1634 O O . LYS A 1 207 ? -15.203 1.706 23.639 1.00 93.50 207 LYS A O 1
ATOM 1639 N N . GLY A 1 208 ? -14.853 2.644 21.633 1.00 90.31 208 GLY A N 1
ATOM 1640 C CA . GLY A 1 208 ? -16.075 2.098 21.029 1.00 90.31 208 GLY A CA 1
ATOM 1641 C C . GLY A 1 208 ? -16.105 0.576 20.833 1.00 90.31 208 GLY A C 1
ATOM 1642 O O . GLY A 1 208 ? -17.082 0.048 20.317 1.00 90.31 208 GLY A O 1
ATOM 1643 N N . LEU A 1 209 ? -15.038 -0.138 21.207 1.00 89.94 209 LEU A N 1
ATOM 1644 C CA . LEU A 1 209 ? -15.033 -1.602 21.321 1.00 89.94 209 LEU A CA 1
ATOM 1645 C C . LEU A 1 209 ? -15.300 -2.103 22.748 1.00 89.94 209 LEU A C 1
ATOM 1647 O O . LEU A 1 209 ? -15.445 -3.311 22.936 1.00 89.94 209 LEU A O 1
ATOM 1651 N N . LYS A 1 210 ? -15.242 -1.216 23.747 1.00 82.44 210 LYS A N 1
ATOM 1652 C CA . LYS A 1 210 ? -15.523 -1.532 25.155 1.00 82.44 210 LYS A CA 1
ATOM 1653 C C . LYS A 1 210 ? -16.984 -1.284 25.527 1.00 82.44 210 LYS A C 1
ATOM 1655 O O . LYS A 1 210 ? -17.440 -1.895 26.490 1.00 82.44 210 LYS A O 1
ATOM 1660 N N . ASP A 1 211 ? -17.639 -0.398 24.787 1.00 60.62 211 ASP A N 1
ATOM 1661 C CA . ASP A 1 211 ? -19.080 -0.147 24.821 1.00 60.62 211 ASP A CA 1
ATOM 1662 C C . ASP A 1 211 ? -19.819 -1.237 24.015 1.00 60.62 211 ASP A C 1
ATOM 1664 O O . ASP A 1 211 ? -20.882 -1.700 24.485 1.00 60.62 211 ASP A O 1
#

Solvent-accessible surface area (backbone atoms only — not comparable to full-atom values): 11487 Å² total; per-residue (Å²): 134,86,85,59,61,85,47,92,92,51,77,46,57,62,82,51,69,72,57,34,43,76,72,63,77,43,54,76,82,24,39,47,78,47,58,59,65,43,74,50,77,48,60,22,23,35,58,79,53,86,58,75,29,40,35,38,39,31,62,46,80,91,76,19,29,38,40,38,36,25,45,46,74,41,80,44,26,50,63,50,77,59,58,32,36,38,40,31,45,34,31,80,85,44,55,90,91,72,50,37,64,37,77,51,56,36,35,87,86,37,67,91,56,42,44,22,36,26,31,53,94,34,90,80,19,28,62,48,76,38,75,92,62,32,30,18,41,31,39,48,60,71,60,81,83,19,40,26,35,38,40,28,24,56,83,55,38,62,48,41,50,54,19,51,54,36,47,50,50,45,45,67,74,56,48,86,91,61,56,72,66,63,49,50,52,52,50,51,34,52,55,36,45,76,69,68,42,24,66,62,23,27,53,55,30,52,49,70,68,74,110

Foldseek 3Di:
DDDQCLDPPAGGADDDPVVCVVVVVQPPQQEAEDEQADKAKDWAAACQDDDRHAWYWYAFPPRKIKIKGWHDCDDRSVSQLDGAIWIWIADPPQPPPRPNIDTQALDPPDPPSSRRHADLPDVSRQKDADQVSQWIKGWADHDDNTTMMIIHGPVLVVLLSLLRNLLVVLCVVADPPGDPVSVVLSVVLVVCVNVVVSNVSNVSSVVSVVD

Radius of gyration: 17.61 Å; Cα contacts (8 Å, |Δi|>4): 412; chains: 1; bounding box: 47×36×47 Å

Secondary structure (DSSP, 8-state):
-----SSTTSPPPPPPHHHHHHTTSS-GGGEEE--TT--EEEEEPBTTS--S--EEEEE-GGG-EEEEEEE-SSGGGGG-S--EEEEEEE-TTSPTTS-SEEE--S-TT-GGGTT-SB-TT-TTSS-EEETTTTEEEEEEEEETTEEEEEEE-HHHHHHHHHHHHHHHHHHHHSPSS--HHHHHHHHHHHHHHHTT-HHHHHHHHHHTTT-

Nearest PDB structures (foldseek):
  4u6d-assembly1_A  TM=3.847E-01  e=1.468E+00  Zobellia galactanivorans
  4u6b-assembly1_C  TM=3.730E-01  e=2.837E+00  Zobellia galactanivorans

pLDDT: mean 94.43, std 7.51, range [41.5, 98.88]

Mean predicted aligned error: 3.79 Å

Sequence (211 aa):
MSEHFVKRDEPPPGISSFTKIRLGWISPEQVLFVKPGETAYAALSPLSQKGNMLAVKIPLKGNRYYLVENRQPIGFDRVLPDSGLLILNVDPNAPEGYGTVKTMNADKDSPHFSRATFRLDRNNRNIFIDKGANVAIIPLWAEGENLGVLITTPEKSADALKAALMIQKLTNRYPQPRGREENQLIENCVACFKRFDFKTCYQMAQKGLKD